Protein AF-A0AAW6VPV3-F1 (afdb_monomer)

Nearest PDB structures (foldseek):
  8ixw-assembly1_B  TM=6.471E-01  e=1.806E+00  Tilapia lake virus
  3ajz-assembly1_A  TM=5.910E-01  e=6.309E+00  unclassified
  9c0t-assembly1_F  TM=3.094E-01  e=6.696E+00  Methanosarcina thermophila

Mean predicted aligned error: 18.28 Å

Structure (mmCIF, N/CA/C/O backbone):
data_AF-A0AAW6VPV3-F1
#
_entry.id   AF-A0AAW6VPV3-F1
#
loop_
_atom_site.group_PDB
_atom_site.id
_atom_site.type_symbol
_atom_site.label_atom_id
_atom_site.label_alt_id
_atom_site.label_comp_id
_atom_site.label_asym_id
_atom_site.label_entity_id
_atom_site.label_seq_id
_atom_site.pdbx_PDB_ins_code
_atom_site.Cartn_x
_atom_site.Cartn_y
_atom_site.Cartn_z
_atom_site.occupancy
_atom_site.B_iso_or_equiv
_atom_site.auth_seq_id
_atom_site.auth_comp_id
_atom_site.auth_asym_id
_atom_site.auth_atom_id
_atom_site.pdbx_PDB_model_num
ATOM 1 N N . MET A 1 1 ? 25.640 -6.228 -35.748 1.00 67.31 1 MET A N 1
ATOM 2 C CA . MET A 1 1 ? 25.035 -5.340 -34.737 1.00 67.31 1 MET A CA 1
ATOM 3 C C . MET A 1 1 ? 26.126 -5.020 -33.740 1.00 67.31 1 MET A C 1
ATOM 5 O O . MET A 1 1 ? 26.601 -5.945 -33.093 1.00 67.31 1 MET A O 1
ATOM 9 N N . LYS A 1 2 ? 26.604 -3.774 -33.713 1.00 81.00 2 LYS A N 1
ATOM 10 C CA . LYS A 1 2 ? 27.619 -3.338 -32.751 1.00 81.00 2 LYS A CA 1
ATOM 11 C C . LYS A 1 2 ? 26.942 -2.739 -31.524 1.00 81.00 2 LYS A C 1
ATOM 13 O O . LYS A 1 2 ? 25.859 -2.162 -31.641 1.00 81.00 2 LYS A O 1
ATOM 18 N N . ILE A 1 3 ? 27.580 -2.909 -30.371 1.00 83.94 3 ILE A N 1
ATOM 19 C CA . ILE A 1 3 ? 27.098 -2.424 -29.081 1.00 83.94 3 ILE A CA 1
ATOM 20 C C . ILE A 1 3 ? 28.273 -1.772 -28.355 1.00 83.94 3 ILE A C 1
ATOM 22 O O . ILE A 1 3 ? 29.359 -2.347 -28.306 1.00 83.94 3 ILE A O 1
ATOM 26 N N . LYS A 1 4 ? 28.045 -0.593 -27.778 1.00 85.69 4 LYS A N 1
ATOM 27 C CA . LYS A 1 4 ? 28.951 0.043 -26.813 1.00 85.69 4 LYS A CA 1
ATOM 28 C C . LYS A 1 4 ? 28.185 0.329 -25.529 1.00 85.69 4 LYS A C 1
ATOM 30 O O . LYS A 1 4 ? 26.976 0.549 -25.561 1.00 85.69 4 LYS A O 1
ATOM 35 N N . SER A 1 5 ? 28.880 0.323 -24.404 1.00 86.81 5 SER A N 1
ATOM 36 C CA . SER A 1 5 ? 28.304 0.624 -23.097 1.00 86.81 5 SER A CA 1
ATOM 37 C C . SER A 1 5 ? 29.276 1.442 -22.271 1.00 86.81 5 SER A C 1
ATOM 39 O O . SER A 1 5 ? 30.463 1.488 -22.585 1.00 86.81 5 SER A O 1
ATOM 41 N N . GLY A 1 6 ? 28.767 2.041 -21.206 1.00 88.25 6 GLY A N 1
ATOM 42 C CA . GLY A 1 6 ? 29.582 2.744 -20.234 1.00 88.25 6 GLY A CA 1
ATOM 43 C C . GLY A 1 6 ? 28.739 3.289 -19.098 1.00 88.25 6 GLY A C 1
ATOM 44 O O . GLY A 1 6 ? 27.536 3.018 -19.003 1.00 88.25 6 GLY A O 1
ATOM 45 N N . ASN A 1 7 ? 29.373 4.101 -18.262 1.00 89.06 7 ASN A N 1
ATOM 46 C CA . ASN A 1 7 ? 28.693 4.854 -17.221 1.00 89.06 7 ASN A CA 1
ATOM 47 C C . ASN A 1 7 ? 28.787 6.357 -17.502 1.00 89.06 7 ASN A C 1
ATOM 49 O O . ASN A 1 7 ? 29.638 6.814 -18.262 1.00 89.06 7 ASN A O 1
ATOM 53 N N . ILE A 1 8 ? 27.870 7.132 -16.932 1.00 90.06 8 ILE A N 1
ATOM 54 C CA . ILE A 1 8 ? 27.847 8.590 -17.056 1.00 90.06 8 ILE A CA 1
ATOM 55 C C . ILE A 1 8 ? 27.125 9.203 -15.857 1.00 90.06 8 ILE A C 1
ATOM 57 O O . ILE A 1 8 ? 26.182 8.614 -15.318 1.00 90.06 8 ILE A O 1
ATOM 61 N N . SER A 1 9 ? 27.527 10.412 -15.457 1.00 90.50 9 SER A N 1
ATOM 62 C CA . SER A 1 9 ? 26.761 11.171 -14.470 1.00 90.50 9 SER A CA 1
ATOM 63 C C . SER A 1 9 ? 25.372 11.506 -15.012 1.00 90.50 9 SER A C 1
ATOM 65 O O . SER A 1 9 ? 25.191 11.849 -16.184 1.00 90.50 9 SER A O 1
ATOM 67 N N . LEU A 1 10 ? 24.364 11.408 -14.149 1.00 89.06 10 LEU A N 1
ATOM 68 C CA . LEU A 1 10 ? 22.977 11.596 -14.546 1.00 89.06 10 LEU A CA 1
ATOM 69 C C . LEU A 1 10 ? 22.736 13.000 -15.112 1.00 89.06 10 LEU A C 1
ATOM 71 O O . LEU A 1 10 ? 22.061 13.142 -16.129 1.00 89.06 10 LEU A O 1
ATOM 75 N N . ASP A 1 11 ? 23.322 14.025 -14.493 1.00 88.44 11 ASP A N 1
ATOM 76 C CA . ASP A 1 11 ? 23.232 15.402 -14.985 1.00 88.44 11 ASP A CA 1
ATOM 77 C C . ASP A 1 11 ? 23.788 15.553 -16.401 1.00 88.44 11 ASP A C 1
ATOM 79 O O . ASP A 1 11 ? 23.144 16.160 -17.262 1.00 88.44 11 ASP A O 1
ATOM 83 N N . GLN A 1 12 ? 24.956 14.963 -16.671 1.00 89.12 12 GLN A N 1
ATOM 84 C CA . GLN A 1 12 ? 25.561 15.041 -17.994 1.00 89.12 12 GLN A CA 1
ATOM 85 C C . GLN A 1 12 ? 24.715 14.286 -19.021 1.00 89.12 12 GLN A C 1
ATOM 87 O O . GLN A 1 12 ? 24.454 14.820 -20.097 1.00 89.12 12 GLN A O 1
ATOM 92 N N . LEU A 1 13 ? 24.209 13.096 -18.685 1.00 91.12 13 LEU A N 1
ATOM 93 C CA . LEU A 1 13 ? 23.333 12.344 -19.584 1.00 91.12 13 LEU A CA 1
ATOM 94 C C . LEU A 1 13 ? 22.066 13.124 -19.942 1.00 91.12 13 LEU A C 1
ATOM 96 O O . LEU A 1 13 ? 21.697 13.205 -21.113 1.00 91.12 13 LEU A O 1
ATOM 100 N N . LEU A 1 14 ? 21.390 13.695 -18.943 1.00 88.88 14 LEU A N 1
ATOM 101 C CA . LEU A 1 14 ? 20.149 14.442 -19.147 1.00 88.88 14 LEU A CA 1
ATOM 102 C C . LEU A 1 14 ? 20.371 15.695 -19.996 1.00 88.88 14 LEU A C 1
ATOM 104 O O . LEU A 1 14 ? 19.499 16.051 -20.790 1.00 88.88 14 LEU A O 1
ATOM 108 N N . LYS A 1 15 ? 21.536 16.337 -19.856 1.00 89.25 15 LYS A N 1
ATOM 109 C CA . LYS A 1 15 ? 21.950 17.468 -20.690 1.00 89.25 15 LYS A CA 1
ATOM 110 C C . LYS A 1 15 ? 22.185 17.040 -22.139 1.00 89.25 15 LYS A C 1
ATOM 112 O O . LYS A 1 15 ? 21.658 17.672 -23.048 1.00 89.25 15 LYS A O 1
ATOM 117 N N . GLU A 1 16 ? 22.918 15.950 -22.347 1.00 88.62 16 GLU A N 1
ATOM 118 C CA . GLU A 1 16 ? 23.200 15.381 -23.674 1.00 88.62 16 GLU A CA 1
ATOM 119 C C . GLU A 1 16 ? 21.923 14.872 -24.372 1.00 88.62 16 GLU A C 1
ATOM 121 O O . GLU A 1 16 ? 21.803 14.953 -25.592 1.00 88.62 16 GLU A O 1
ATOM 126 N N . CYS A 1 17 ? 20.932 14.403 -23.607 1.00 87.00 17 CYS A N 1
ATOM 127 C CA . CYS A 1 17 ? 19.653 13.906 -24.124 1.00 87.00 17 CYS A CA 1
ATOM 128 C C . CYS A 1 17 ? 18.549 14.978 -24.218 1.00 87.00 17 CYS A C 1
ATOM 130 O O . CYS A 1 17 ? 17.421 14.655 -24.597 1.00 87.00 17 CYS A O 1
ATOM 132 N N . ASP A 1 18 ? 18.810 16.240 -23.863 1.00 83.56 18 ASP A N 1
ATOM 133 C CA . ASP A 1 18 ? 17.755 17.253 -23.717 1.00 83.56 18 ASP A CA 1
ATOM 134 C C . ASP A 1 18 ? 16.975 17.494 -25.020 1.00 83.56 18 ASP A C 1
ATOM 136 O O . ASP A 1 18 ? 15.743 17.585 -25.004 1.00 83.56 18 ASP A O 1
ATOM 140 N N . GLU A 1 19 ? 17.668 17.529 -26.161 1.00 80.12 19 GLU A N 1
ATOM 141 C CA . GLU A 1 19 ? 17.026 17.664 -27.472 1.00 80.12 19 GLU A CA 1
ATOM 142 C C . GLU A 1 19 ? 16.168 16.452 -27.834 1.00 80.12 19 GLU A C 1
ATOM 144 O O . GLU A 1 19 ? 15.040 16.621 -28.299 1.00 80.12 19 GLU A O 1
ATOM 149 N N . LEU A 1 20 ? 16.668 15.238 -27.586 1.00 78.19 20 LEU A N 1
ATOM 150 C CA . LEU A 1 20 ? 15.927 13.996 -27.813 1.00 78.19 20 LEU A CA 1
ATOM 151 C C . LEU A 1 20 ? 14.623 13.998 -27.002 1.00 78.19 20 LEU A C 1
ATOM 153 O O . LEU A 1 20 ? 13.544 13.730 -27.534 1.00 78.19 20 LEU A O 1
ATOM 157 N N . ILE A 1 21 ? 14.702 14.398 -25.731 1.00 74.12 21 ILE A N 1
ATOM 158 C CA . ILE A 1 21 ? 13.551 14.521 -24.832 1.00 74.12 21 ILE A CA 1
ATOM 159 C C . ILE A 1 21 ? 12.541 15.551 -25.356 1.00 74.12 21 ILE A C 1
ATOM 161 O O . ILE A 1 21 ? 11.345 15.263 -25.432 1.00 74.12 21 ILE A O 1
ATOM 165 N N . LYS A 1 22 ? 13.013 16.742 -25.744 1.00 74.00 22 LYS A N 1
ATOM 166 C CA . LYS A 1 22 ? 12.169 17.830 -26.268 1.00 74.00 22 LYS A CA 1
ATOM 167 C C . LYS A 1 22 ? 11.459 17.455 -27.569 1.00 74.00 22 LYS A C 1
ATOM 169 O O . LYS A 1 22 ? 10.300 17.820 -27.742 1.00 74.00 22 LYS A O 1
ATOM 174 N N . ARG A 1 23 ? 12.132 16.732 -28.470 1.00 70.00 23 ARG A N 1
ATOM 175 C CA . ARG A 1 23 ? 11.554 16.274 -29.746 1.00 70.00 23 ARG A CA 1
ATOM 176 C C . ARG A 1 23 ? 10.480 15.209 -29.542 1.00 70.00 23 ARG A C 1
ATOM 178 O O . ARG A 1 23 ? 9.529 15.151 -30.314 1.00 70.00 23 ARG A O 1
ATOM 185 N N . THR A 1 24 ? 10.617 14.396 -28.498 1.00 64.69 24 THR A N 1
ATOM 186 C CA . THR A 1 24 ? 9.717 13.263 -28.261 1.00 64.69 24 THR A CA 1
ATOM 187 C C . THR A 1 24 ? 8.476 13.658 -27.446 1.00 64.69 24 THR A C 1
ATOM 189 O O . THR A 1 24 ? 7.428 13.035 -27.603 1.00 64.69 24 THR A O 1
ATOM 192 N N . VAL A 1 25 ? 8.543 14.688 -26.580 1.00 61.59 25 VAL A N 1
ATOM 193 C CA . VAL A 1 25 ? 7.474 14.995 -25.598 1.00 61.59 25 VAL A CA 1
ATOM 194 C C . VAL A 1 25 ? 7.172 16.496 -25.468 1.00 61.59 25 VAL A C 1
ATOM 196 O O . VAL A 1 25 ? 8.071 17.322 -25.318 1.00 61.59 25 VAL A O 1
ATOM 199 N N . GLN A 1 26 ? 5.885 16.863 -25.370 1.00 59.22 26 GLN A N 1
ATOM 200 C CA . GLN A 1 26 ? 5.466 18.210 -24.946 1.00 59.22 26 GLN A CA 1
ATOM 201 C C . GLN A 1 26 ? 5.657 18.410 -23.427 1.00 59.22 26 GLN A C 1
ATOM 203 O O . GLN A 1 26 ? 4.749 18.183 -22.626 1.00 59.22 26 GLN A O 1
ATOM 208 N N . ILE A 1 27 ? 6.838 18.894 -23.032 1.00 55.69 27 ILE A N 1
ATOM 209 C CA . ILE A 1 27 ? 7.299 19.039 -21.633 1.00 55.69 27 ILE A CA 1
ATOM 210 C C . ILE A 1 27 ? 6.305 19.772 -20.706 1.00 55.69 27 ILE A C 1
ATOM 212 O O . ILE A 1 27 ? 6.212 19.447 -19.521 1.00 55.69 27 ILE A O 1
ATOM 216 N N . LYS A 1 28 ? 5.526 20.738 -21.216 1.00 52.81 28 LYS A N 1
ATOM 217 C CA . LYS A 1 28 ? 4.570 21.529 -20.412 1.00 52.81 28 LYS A CA 1
ATOM 218 C C . LYS A 1 28 ? 3.494 20.684 -19.715 1.00 52.81 28 LYS A C 1
ATOM 220 O O . LYS A 1 28 ? 3.057 21.043 -18.626 1.00 52.81 28 LYS A O 1
ATOM 225 N N . ASN A 1 29 ? 3.096 19.563 -20.318 1.00 51.75 29 ASN A N 1
ATOM 226 C CA . ASN A 1 29 ? 2.083 18.669 -19.751 1.00 51.75 29 ASN A CA 1
ATOM 227 C C . ASN A 1 29 ? 2.681 17.774 -18.651 1.00 51.75 29 ASN A C 1
ATOM 229 O O . ASN A 1 29 ? 1.980 17.361 -17.736 1.00 51.75 29 ASN A O 1
ATOM 233 N N . TYR A 1 30 ? 3.991 17.532 -18.713 1.00 54.41 30 TYR A N 1
ATOM 234 C CA . TYR A 1 30 ? 4.710 16.596 -17.854 1.00 54.41 30 TYR A CA 1
ATOM 235 C C . TYR A 1 30 ? 5.090 17.184 -16.490 1.00 54.41 30 TYR A C 1
ATOM 237 O O . TYR A 1 30 ? 4.997 16.503 -15.474 1.00 54.41 30 TYR A O 1
ATOM 245 N N . LYS A 1 31 ? 5.444 18.477 -16.437 1.00 53.38 31 LYS A N 1
ATOM 246 C CA . LYS A 1 31 ? 5.748 19.180 -15.174 1.00 53.38 31 LYS A CA 1
ATOM 247 C C . LYS A 1 31 ? 4.575 19.223 -14.181 1.00 53.38 31 LYS A C 1
ATOM 249 O O . LYS A 1 31 ? 4.790 19.536 -13.021 1.00 53.38 31 LYS A O 1
ATOM 254 N N . LYS A 1 32 ? 3.348 18.945 -14.633 1.00 52.47 32 LYS A N 1
ATOM 255 C CA . LYS A 1 32 ? 2.118 18.951 -13.821 1.00 52.47 32 LYS A CA 1
ATOM 256 C C . LYS A 1 32 ? 1.604 17.543 -13.487 1.00 52.47 32 LYS A C 1
ATOM 258 O O . LYS A 1 32 ? 0.432 17.406 -13.142 1.00 52.47 32 LYS A O 1
ATOM 263 N N . SER A 1 33 ? 2.390 16.493 -13.718 1.00 55.16 33 SER A N 1
ATOM 264 C CA . SER A 1 33 ? 1.917 15.109 -13.591 1.00 55.16 33 SER A CA 1
ATOM 265 C C . SER A 1 33 ? 2.032 14.593 -12.153 1.00 55.16 33 SER A C 1
ATOM 267 O O . SER A 1 33 ? 3.116 14.603 -11.568 1.00 55.16 33 SER A O 1
ATOM 269 N N . ILE A 1 34 ? 0.919 14.081 -11.614 1.00 55.09 34 ILE A N 1
ATOM 270 C CA . ILE A 1 34 ? 0.794 13.563 -10.236 1.00 55.09 34 ILE A CA 1
ATOM 271 C C . ILE A 1 34 ? 1.686 12.331 -10.035 1.00 55.09 34 ILE A C 1
ATOM 273 O O . ILE A 1 34 ? 2.150 12.050 -8.928 1.00 55.09 34 ILE A O 1
ATOM 277 N N . ILE A 1 35 ? 1.960 11.602 -11.121 1.00 56.09 35 ILE A N 1
ATOM 278 C CA . ILE A 1 35 ? 2.830 10.423 -11.123 1.00 56.09 35 ILE A CA 1
ATOM 279 C C . ILE A 1 35 ? 4.214 10.762 -10.539 1.00 56.09 35 ILE A C 1
ATOM 281 O O . ILE A 1 35 ? 4.762 9.961 -9.788 1.00 56.09 35 ILE A O 1
ATOM 285 N N . PHE A 1 36 ? 4.759 11.956 -10.802 1.00 55.88 36 PHE A N 1
ATOM 286 C CA . PHE A 1 36 ? 6.103 12.332 -10.334 1.00 55.88 36 PHE A CA 1
ATOM 287 C C . PHE A 1 36 ? 6.147 12.690 -8.857 1.00 55.88 36 PHE A C 1
ATOM 289 O O . PHE A 1 36 ? 7.097 12.324 -8.176 1.00 55.88 36 PHE A O 1
ATOM 296 N N . GLU A 1 37 ? 5.105 13.341 -8.348 1.00 56.59 37 GLU A N 1
ATOM 297 C CA . GLU A 1 37 ? 5.020 13.727 -6.937 1.00 56.59 37 GLU A CA 1
ATOM 298 C C . GLU A 1 37 ? 4.838 12.512 -6.016 1.00 56.59 37 GLU A C 1
ATOM 300 O O . GLU A 1 37 ? 5.306 12.507 -4.878 1.00 56.59 37 GLU A O 1
ATOM 305 N N . LYS A 1 38 ? 4.168 11.455 -6.500 1.00 52.12 38 LYS A N 1
ATOM 306 C CA . LYS A 1 38 ? 3.827 10.270 -5.693 1.00 52.12 38 LYS A CA 1
ATOM 307 C C . LYS A 1 38 ? 4.874 9.153 -5.723 1.00 52.12 38 LYS A C 1
ATOM 309 O O . LYS A 1 38 ? 4.786 8.216 -4.921 1.00 52.12 38 LYS A O 1
ATOM 314 N N . ILE A 1 39 ? 5.849 9.204 -6.629 1.00 52.88 39 ILE A N 1
ATOM 315 C CA . ILE A 1 39 ? 6.850 8.143 -6.763 1.00 52.88 39 ILE A CA 1
ATO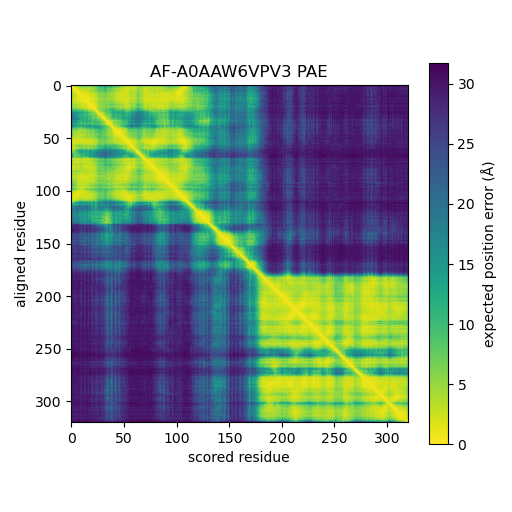M 316 C C . ILE A 1 39 ? 7.941 8.281 -5.687 1.00 52.88 39 ILE A C 1
ATOM 318 O O . ILE A 1 39 ? 8.574 9.316 -5.519 1.00 52.88 39 ILE A O 1
ATOM 322 N N . LYS A 1 40 ? 8.145 7.202 -4.918 1.00 50.91 40 LYS A N 1
ATOM 323 C CA . LYS A 1 40 ? 9.003 7.181 -3.720 1.00 50.91 40 LYS A CA 1
ATOM 324 C C . LYS A 1 40 ? 10.505 7.084 -4.067 1.00 50.91 40 LYS A C 1
ATOM 326 O O . LYS A 1 40 ? 10.848 6.417 -5.041 1.00 50.91 40 LYS A O 1
ATOM 331 N N . PRO A 1 41 ? 11.416 7.573 -3.199 1.00 50.31 41 PRO A N 1
ATOM 332 C CA . PRO A 1 41 ? 12.877 7.501 -3.384 1.00 50.31 41 PRO A CA 1
ATOM 333 C C . PRO A 1 41 ? 13.449 6.117 -3.740 1.00 50.31 41 PRO A C 1
ATOM 335 O O . PRO A 1 41 ? 14.346 6.008 -4.569 1.00 50.31 41 PRO A O 1
ATOM 338 N N . ALA A 1 42 ? 12.887 5.037 -3.187 1.00 47.94 42 ALA A N 1
ATOM 339 C CA . ALA A 1 42 ? 13.329 3.668 -3.477 1.00 47.94 42 ALA A CA 1
ATOM 340 C C . ALA A 1 42 ? 13.149 3.264 -4.955 1.00 47.94 42 ALA A C 1
ATOM 342 O O . ALA A 1 42 ? 13.888 2.433 -5.468 1.00 47.94 42 ALA A O 1
ATOM 343 N N . PHE A 1 43 ? 12.171 3.851 -5.647 1.00 55.12 43 PHE A N 1
ATOM 344 C CA . PHE A 1 43 ? 11.944 3.613 -7.071 1.00 55.12 43 PHE A CA 1
ATOM 345 C C . PHE A 1 43 ? 13.004 4.315 -7.930 1.00 55.12 43 PHE A C 1
ATOM 347 O O . PHE A 1 43 ? 13.482 3.749 -8.910 1.00 55.12 43 PHE A O 1
ATOM 354 N N . ILE A 1 44 ? 13.436 5.510 -7.512 1.00 61.72 44 ILE A N 1
ATOM 355 C CA . ILE A 1 44 ? 14.525 6.258 -8.151 1.00 61.72 44 ILE A CA 1
ATOM 356 C C . ILE A 1 44 ? 15.815 5.440 -8.122 1.00 61.72 44 ILE A C 1
ATOM 358 O O . ILE A 1 44 ? 16.450 5.277 -9.157 1.00 61.72 44 ILE A O 1
ATOM 362 N N . GLU A 1 45 ? 16.161 4.842 -6.982 1.00 59.53 45 GLU A N 1
ATOM 363 C CA . GLU A 1 45 ? 17.354 3.993 -6.874 1.00 59.53 45 GLU A CA 1
ATOM 364 C C . GLU A 1 45 ? 17.329 2.760 -7.783 1.00 59.53 45 GLU A C 1
ATOM 366 O O . GLU A 1 45 ? 18.379 2.326 -8.253 1.00 59.53 45 GLU A O 1
ATOM 371 N N . VAL A 1 46 ? 16.154 2.181 -8.046 1.00 58.25 46 VAL A N 1
ATOM 372 C CA . VAL A 1 46 ? 16.037 1.046 -8.974 1.00 58.25 46 VAL A CA 1
ATOM 373 C C . VAL A 1 46 ? 16.200 1.507 -10.420 1.00 58.25 46 VAL A C 1
ATOM 375 O O . VAL A 1 46 ? 16.915 0.854 -11.176 1.00 58.25 46 VAL A O 1
ATOM 378 N N . MET A 1 47 ? 15.618 2.650 -10.797 1.00 64.75 47 MET A N 1
ATOM 379 C CA . MET A 1 47 ? 15.790 3.205 -12.146 1.00 64.75 47 MET A CA 1
ATOM 380 C C . MET A 1 47 ? 17.250 3.513 -12.470 1.00 64.75 47 MET A C 1
ATOM 382 O O . MET A 1 47 ? 17.699 3.223 -13.572 1.00 64.75 47 MET A O 1
ATOM 386 N N . LEU A 1 48 ? 18.008 4.036 -11.505 1.00 70.62 48 LEU A N 1
ATOM 387 C CA . LEU A 1 48 ? 19.430 4.342 -11.698 1.00 70.62 48 LEU A CA 1
ATOM 388 C C . LEU A 1 48 ? 20.292 3.093 -11.929 1.00 70.62 48 LEU A C 1
ATOM 390 O O . LEU A 1 48 ? 21.377 3.192 -12.491 1.00 70.62 48 LEU A O 1
ATOM 394 N N . LYS A 1 49 ? 19.820 1.911 -11.507 1.00 70.00 49 LYS A N 1
ATOM 395 C CA . LYS A 1 49 ? 20.517 0.630 -11.714 1.00 70.00 49 LYS A CA 1
ATOM 396 C C . LYS A 1 49 ? 20.255 0.020 -13.092 1.00 70.00 49 LYS A C 1
ATOM 398 O O . LYS A 1 49 ? 20.920 -0.953 -13.447 1.00 70.00 49 LYS A O 1
ATOM 403 N N . LYS A 1 50 ? 19.290 0.548 -13.851 1.00 75.44 50 LYS A N 1
ATOM 404 C CA . LYS A 1 50 ? 18.965 0.079 -15.200 1.00 75.44 50 LYS A CA 1
ATOM 405 C C . LYS A 1 50 ? 19.990 0.601 -16.214 1.00 75.44 50 LYS A C 1
ATOM 407 O O . LYS A 1 50 ? 20.472 1.723 -16.095 1.00 75.44 50 LYS A O 1
ATOM 412 N N . HIS A 1 51 ? 20.279 -0.206 -17.235 1.00 79.62 51 HIS A N 1
ATOM 413 C CA . HIS A 1 51 ? 20.976 0.252 -18.435 1.00 79.62 51 HIS A CA 1
ATOM 414 C C . HIS A 1 51 ? 20.014 1.036 -19.336 1.00 79.62 51 HIS A C 1
ATOM 416 O O . HIS A 1 51 ? 19.004 0.486 -19.775 1.00 79.62 51 HIS A O 1
ATOM 422 N N . LEU A 1 52 ? 20.329 2.299 -19.615 1.00 83.69 52 LEU A N 1
ATOM 423 C CA . LEU A 1 52 ? 19.578 3.132 -20.553 1.00 83.69 52 LEU A CA 1
ATOM 424 C C . LEU A 1 52 ? 20.041 2.848 -21.984 1.00 83.69 52 LEU A C 1
ATOM 426 O O . LEU A 1 52 ? 21.223 2.982 -22.292 1.00 83.69 52 LEU A O 1
ATOM 430 N N . THR A 1 53 ? 19.115 2.447 -22.845 1.00 85.56 53 THR A N 1
ATOM 431 C CA . THR A 1 53 ? 19.378 1.930 -24.188 1.00 85.56 53 THR A CA 1
ATOM 432 C C . THR A 1 53 ? 19.051 2.973 -25.245 1.00 85.56 53 THR A C 1
ATOM 434 O O . THR A 1 53 ? 17.947 3.523 -25.300 1.00 85.56 53 THR A O 1
ATOM 437 N N . PHE A 1 54 ? 20.010 3.225 -26.127 1.00 86.00 54 PHE A N 1
ATOM 438 C CA . PHE A 1 54 ? 19.915 4.219 -27.186 1.00 86.00 54 PHE A CA 1
ATOM 439 C C . PHE A 1 54 ? 20.296 3.614 -28.533 1.00 86.00 54 PHE A C 1
ATOM 441 O O . PHE A 1 54 ? 21.143 2.726 -28.619 1.00 86.00 54 PHE A O 1
ATOM 448 N N . TYR A 1 55 ? 19.689 4.133 -29.593 1.00 85.56 55 TYR A N 1
ATOM 449 C CA . TYR A 1 55 ? 19.864 3.634 -30.948 1.00 85.56 55 TYR A CA 1
ATOM 450 C C . TYR A 1 55 ? 20.504 4.695 -31.839 1.00 85.56 55 TYR A C 1
ATOM 452 O O . TYR A 1 55 ? 20.041 5.838 -31.902 1.00 85.56 55 TYR A O 1
ATOM 460 N N . VAL A 1 56 ? 21.563 4.292 -32.541 1.00 86.81 56 VAL A N 1
ATOM 461 C CA . VAL A 1 56 ? 22.299 5.106 -33.520 1.00 86.81 56 VAL A CA 1
ATOM 462 C C . VAL A 1 56 ? 22.296 4.418 -34.880 1.00 86.81 56 VAL A C 1
ATOM 464 O O . VAL A 1 56 ? 22.126 3.201 -34.976 1.00 86.81 56 VAL A O 1
ATOM 467 N N . SER A 1 57 ? 22.439 5.195 -35.955 1.00 83.81 57 SER A N 1
ATOM 468 C CA . SER A 1 57 ? 22.489 4.629 -37.312 1.00 83.81 57 SER A CA 1
ATOM 469 C C . SER A 1 57 ? 23.719 3.727 -37.490 1.00 83.81 57 SER A C 1
ATOM 471 O O . SER A 1 57 ? 24.738 3.929 -36.832 1.00 83.81 57 SER A O 1
ATOM 473 N N . LYS A 1 58 ? 23.642 2.747 -38.398 1.00 83.00 58 LYS A N 1
ATOM 474 C CA . LYS A 1 58 ? 24.793 1.899 -38.762 1.00 83.00 58 LYS A CA 1
ATOM 475 C C . LYS A 1 58 ? 26.010 2.732 -39.189 1.00 83.00 58 LYS A C 1
ATOM 477 O O . LYS A 1 58 ? 25.862 3.702 -39.929 1.00 83.00 58 LYS A O 1
ATOM 482 N N . GLY A 1 59 ? 27.202 2.302 -38.777 1.00 78.94 59 GLY A N 1
ATOM 483 C CA . GLY A 1 59 ? 28.481 2.940 -39.102 1.00 78.94 59 GLY A CA 1
ATOM 484 C C . GLY A 1 59 ? 28.913 4.033 -38.120 1.00 78.94 59 GLY A C 1
ATOM 485 O O . GLY A 1 59 ? 29.930 4.678 -38.35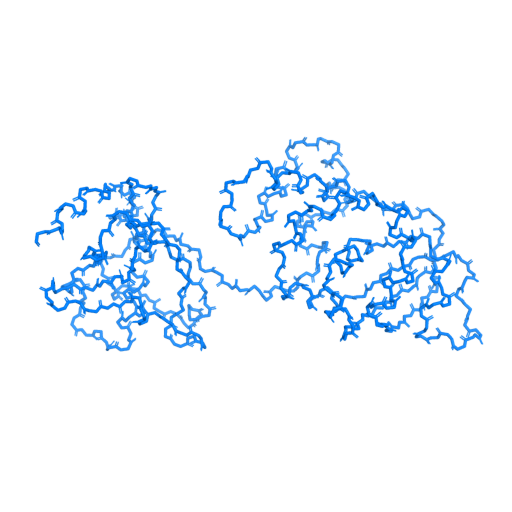4 1.00 78.94 59 GLY A O 1
ATOM 486 N N . ILE A 1 60 ? 28.157 4.252 -37.039 1.00 83.38 60 ILE A N 1
ATOM 487 C CA . ILE A 1 60 ? 28.469 5.237 -35.993 1.00 83.38 60 ILE A CA 1
ATOM 488 C C . ILE A 1 60 ? 29.383 4.640 -34.914 1.00 83.38 60 ILE A C 1
ATOM 490 O O . ILE A 1 60 ? 30.182 5.368 -34.325 1.00 83.38 60 ILE A O 1
ATOM 494 N N . LEU A 1 61 ? 29.294 3.331 -34.650 1.00 81.00 61 LEU A N 1
ATOM 495 C CA . LEU A 1 61 ? 30.153 2.657 -33.677 1.00 81.00 61 LEU A CA 1
ATOM 496 C C . LEU A 1 61 ? 31.473 2.229 -34.344 1.00 81.00 61 LEU A C 1
ATOM 498 O O . LEU A 1 61 ? 31.581 1.179 -34.990 1.00 81.00 61 LEU A O 1
ATOM 502 N N . ASP A 1 62 ? 32.482 3.084 -34.191 1.00 70.75 62 ASP A N 1
ATOM 503 C CA . ASP A 1 62 ? 33.845 2.890 -34.689 1.00 70.75 62 ASP A CA 1
ATOM 504 C C . ASP A 1 62 ? 34.740 2.269 -33.603 1.00 70.75 62 ASP A C 1
ATOM 506 O O . ASP A 1 62 ? 35.051 2.910 -32.602 1.00 70.75 62 ASP A O 1
ATOM 510 N N . ASP A 1 63 ? 35.165 1.017 -33.802 1.00 67.38 63 ASP A N 1
ATOM 511 C CA . ASP A 1 63 ? 36.007 0.282 -32.845 1.00 67.38 63 ASP A CA 1
ATOM 512 C C . ASP A 1 63 ? 37.478 0.729 -32.874 1.00 67.38 63 ASP A C 1
ATOM 514 O O . ASP A 1 63 ? 38.254 0.343 -32.004 1.00 67.38 63 ASP A O 1
ATOM 518 N N . SER A 1 64 ? 37.876 1.542 -33.861 1.00 63.50 64 SER A N 1
ATOM 519 C CA . SER A 1 64 ? 39.248 2.056 -33.967 1.00 63.50 64 SER A CA 1
ATOM 520 C C . SER A 1 64 ? 39.539 3.213 -33.006 1.00 63.50 64 SER A C 1
ATOM 522 O O . SER A 1 64 ? 40.700 3.547 -32.767 1.00 63.50 64 SER A O 1
ATOM 524 N N . LYS A 1 65 ? 38.495 3.818 -32.428 1.00 62.06 65 LYS A N 1
ATOM 525 C CA . LYS A 1 65 ? 38.609 4.882 -31.432 1.00 62.06 65 LYS A CA 1
ATOM 526 C C . LYS A 1 65 ? 38.342 4.296 -30.054 1.00 62.06 65 LYS A C 1
ATOM 528 O O . LYS A 1 65 ? 37.337 3.622 -29.843 1.00 62.06 65 LYS A O 1
ATOM 533 N N . ASN A 1 66 ? 39.220 4.586 -29.096 1.00 59.31 66 ASN A N 1
ATOM 534 C CA . ASN A 1 66 ? 39.019 4.199 -27.701 1.00 59.31 66 ASN A CA 1
ATOM 535 C C . ASN A 1 66 ? 37.978 5.129 -27.045 1.00 59.31 66 ASN A C 1
ATOM 537 O O . ASN A 1 66 ? 38.304 5.988 -26.231 1.00 59.31 66 ASN A O 1
ATOM 541 N N . THR A 1 67 ? 36.733 5.032 -27.512 1.00 62.78 67 THR A N 1
ATOM 542 C CA . THR A 1 67 ? 35.560 5.805 -27.066 1.00 62.78 67 THR A CA 1
ATOM 543 C C . THR A 1 67 ? 34.629 4.962 -26.202 1.00 62.78 67 THR A C 1
ATOM 545 O O . THR A 1 67 ? 33.454 5.305 -26.024 1.00 62.78 67 THR A O 1
ATOM 548 N N . GLU A 1 68 ? 35.133 3.836 -25.696 1.00 59.75 68 GLU A N 1
ATOM 549 C CA . GLU A 1 68 ? 34.485 3.117 -24.608 1.00 59.75 68 GLU A CA 1
ATOM 550 C C . GLU A 1 68 ? 34.317 4.093 -23.438 1.00 59.75 68 GLU A C 1
ATOM 552 O O . GLU A 1 68 ? 35.168 4.943 -23.184 1.00 59.75 68 GLU A O 1
ATOM 557 N N . ASP A 1 69 ? 33.136 4.064 -22.827 1.00 62.72 69 ASP A N 1
ATOM 558 C CA . ASP A 1 69 ? 32.748 4.898 -21.687 1.00 62.72 69 ASP A CA 1
ATOM 559 C C . ASP A 1 69 ? 32.414 6.385 -21.918 1.00 62.72 69 ASP A C 1
ATOM 561 O O . ASP A 1 69 ? 31.884 7.011 -21.002 1.00 62.72 69 ASP A O 1
ATOM 565 N N . ASN A 1 70 ? 32.566 6.965 -23.119 1.00 82.50 70 ASN A N 1
ATOM 566 C CA . ASN A 1 70 ? 32.177 8.371 -23.347 1.00 82.50 70 ASN A CA 1
ATOM 567 C C . ASN A 1 70 ? 30.916 8.539 -24.220 1.00 82.50 70 ASN A C 1
ATOM 569 O O . ASN A 1 70 ? 30.973 8.552 -25.450 1.00 82.50 70 ASN A O 1
ATOM 573 N N . PHE A 1 71 ? 29.772 8.747 -23.559 1.00 85.56 71 PHE A N 1
ATOM 574 C CA . PHE A 1 71 ? 28.457 8.926 -24.190 1.00 85.56 71 PHE A CA 1
ATOM 575 C C . PHE A 1 71 ? 28.371 10.131 -25.147 1.00 85.56 71 PHE A C 1
ATOM 577 O O . PHE A 1 71 ? 27.660 10.071 -26.153 1.00 85.56 71 PHE A O 1
ATOM 584 N N . SER A 1 72 ? 29.090 11.226 -24.868 1.00 84.88 72 SER A N 1
ATOM 585 C CA . SER A 1 72 ? 28.985 12.488 -25.622 1.00 84.88 72 SER A CA 1
ATOM 586 C C . SER A 1 72 ? 29.402 12.356 -27.090 1.00 84.88 72 SER A C 1
ATOM 588 O O . SER A 1 72 ? 28.951 13.136 -27.928 1.00 84.88 72 SER A O 1
ATOM 590 N N . PHE A 1 73 ? 30.216 11.354 -27.441 1.00 83.56 73 PHE A N 1
ATOM 591 C CA . PHE A 1 73 ? 30.561 11.074 -28.841 1.00 83.56 73 PHE A CA 1
ATOM 592 C C . PHE A 1 73 ? 29.359 10.650 -29.682 1.00 83.56 73 PHE A C 1
ATOM 594 O O . PHE A 1 73 ? 29.354 10.835 -30.899 1.00 83.56 73 PHE A O 1
ATOM 601 N N . TYR A 1 74 ? 28.344 10.084 -29.037 1.00 84.12 74 TYR A N 1
ATOM 602 C CA . TYR A 1 74 ? 27.229 9.448 -29.715 1.00 84.12 74 TYR A CA 1
ATOM 603 C C . TYR A 1 74 ? 25.927 10.237 -29.582 1.00 84.12 74 TYR A C 1
ATOM 605 O O . TYR A 1 74 ? 25.046 10.056 -30.418 1.00 84.12 74 TYR A O 1
ATOM 613 N N . SER A 1 75 ? 25.802 11.119 -28.581 1.00 83.62 75 SER A N 1
ATOM 614 C CA . SER A 1 75 ? 24.547 11.793 -28.204 1.00 83.62 75 SER A CA 1
ATOM 615 C C . SER A 1 75 ? 23.817 12.451 -29.380 1.00 83.62 75 SER A C 1
ATOM 617 O O . SER A 1 75 ? 22.607 12.294 -29.537 1.00 83.62 75 SER A O 1
ATOM 619 N N . ARG A 1 76 ? 24.563 13.111 -30.273 1.00 82.38 76 ARG A N 1
ATOM 620 C CA . ARG A 1 76 ? 24.029 13.786 -31.473 1.00 82.38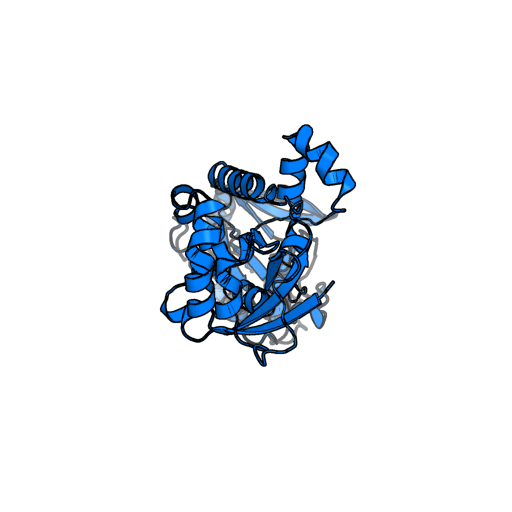 76 ARG A CA 1
ATOM 621 C C . ARG A 1 76 ? 23.539 12.840 -32.571 1.00 82.38 76 ARG A C 1
ATOM 623 O O . ARG A 1 76 ? 22.766 13.257 -33.428 1.00 82.38 76 ARG A O 1
ATOM 630 N N . SER A 1 77 ? 24.000 11.594 -32.559 1.00 84.81 77 SER A N 1
ATOM 631 C CA . SER A 1 77 ? 23.683 10.564 -33.555 1.00 84.81 77 SER A CA 1
ATOM 632 C C . SER A 1 77 ? 22.552 9.636 -33.106 1.00 84.81 77 SER A C 1
ATOM 634 O O . SER A 1 77 ? 22.146 8.750 -33.864 1.00 84.81 77 SER A O 1
ATOM 636 N N . ILE A 1 78 ? 22.049 9.818 -31.880 1.00 85.75 78 ILE A N 1
ATOM 637 C CA . ILE A 1 78 ? 20.936 9.043 -31.336 1.00 85.75 78 ILE A CA 1
ATOM 638 C C . ILE A 1 78 ? 19.651 9.462 -32.042 1.00 85.75 78 ILE A C 1
ATOM 640 O O . ILE A 1 78 ? 19.257 10.628 -32.008 1.00 85.75 78 ILE A O 1
ATOM 644 N N . PHE A 1 79 ? 18.976 8.493 -32.656 1.00 79.25 79 PHE A N 1
ATOM 645 C CA . PHE A 1 79 ? 17.697 8.726 -33.325 1.00 79.25 79 PHE A CA 1
ATOM 646 C C . PHE A 1 79 ? 16.504 8.145 -32.557 1.00 79.25 79 PHE A C 1
ATOM 648 O O . PHE A 1 79 ? 15.377 8.583 -32.778 1.00 79.25 79 PHE A O 1
ATOM 655 N N . ALA A 1 80 ? 16.732 7.190 -31.650 1.00 76.38 80 ALA A N 1
ATOM 656 C CA . ALA A 1 80 ? 15.688 6.590 -30.824 1.00 76.38 80 ALA A CA 1
ATOM 657 C C . ALA A 1 80 ? 16.239 6.082 -29.482 1.00 76.38 80 ALA A C 1
ATOM 659 O O . ALA A 1 80 ? 17.436 5.844 -29.322 1.00 76.38 80 ALA A O 1
ATOM 660 N N . THR A 1 81 ? 15.348 5.888 -28.513 1.00 78.00 81 THR A N 1
ATOM 661 C CA . THR A 1 81 ? 15.627 5.235 -27.228 1.00 78.00 81 THR A CA 1
ATOM 662 C C . THR A 1 81 ? 14.371 4.509 -26.760 1.00 78.00 81 THR A C 1
ATOM 664 O O . THR A 1 81 ? 13.265 5.012 -26.948 1.00 78.00 81 THR A O 1
ATOM 667 N N . GLU A 1 82 ? 14.538 3.339 -26.146 1.00 70.75 82 GLU A N 1
ATOM 668 C CA . GLU A 1 82 ? 13.443 2.626 -25.467 1.00 70.75 82 GLU A CA 1
ATOM 669 C C . GLU A 1 82 ? 13.179 3.180 -24.058 1.00 70.75 82 GLU A C 1
ATOM 671 O O . GLU A 1 82 ? 12.152 2.894 -23.449 1.00 70.75 82 GLU A O 1
ATOM 676 N N . ASP A 1 83 ? 14.079 4.019 -23.542 1.00 73.94 83 ASP A N 1
ATOM 677 C CA . ASP A 1 83 ? 14.076 4.469 -22.153 1.00 73.94 83 ASP A CA 1
ATOM 678 C C . ASP A 1 83 ? 13.668 5.938 -21.989 1.00 73.94 83 ASP A C 1
ATOM 680 O O . ASP A 1 83 ? 13.973 6.576 -20.977 1.00 73.94 83 ASP A O 1
ATOM 684 N N . ILE A 1 84 ? 12.925 6.485 -22.959 1.00 73.75 84 ILE A N 1
ATOM 685 C CA . ILE A 1 84 ? 12.483 7.887 -22.933 1.00 73.75 84 ILE A CA 1
ATOM 686 C C . ILE A 1 84 ? 11.718 8.232 -21.644 1.00 73.75 84 ILE A C 1
ATOM 688 O O . ILE A 1 84 ? 11.870 9.326 -21.103 1.00 73.75 84 ILE A O 1
ATOM 692 N N . TYR A 1 85 ? 10.958 7.281 -21.093 1.00 68.31 85 TYR A N 1
ATOM 693 C CA . TYR A 1 85 ? 10.218 7.433 -19.834 1.00 68.31 85 TYR A CA 1
ATOM 694 C C . TYR A 1 85 ? 11.117 7.621 -18.628 1.00 68.31 85 TYR A C 1
ATOM 696 O O . TYR A 1 85 ? 10.852 8.480 -17.788 1.00 68.31 85 TYR A O 1
ATOM 704 N N . TYR A 1 86 ? 12.185 6.832 -18.557 1.00 73.94 86 TYR A N 1
ATOM 705 C CA . TYR A 1 86 ? 13.154 6.907 -17.477 1.00 73.94 86 TYR A CA 1
ATOM 706 C C . TYR A 1 86 ? 13.912 8.225 -17.544 1.00 73.94 86 TYR A C 1
ATOM 708 O O . TYR A 1 86 ? 14.051 8.896 -16.527 1.00 73.94 86 TYR A O 1
ATOM 716 N N . LEU A 1 87 ? 14.317 8.651 -18.743 1.00 78.81 87 LEU A N 1
ATOM 717 C CA . LEU A 1 87 ? 14.976 9.942 -18.944 1.00 78.81 87 LEU A CA 1
ATOM 718 C C . LEU A 1 87 ? 14.089 11.109 -18.511 1.00 78.81 87 LEU A C 1
ATOM 720 O O . LEU A 1 87 ? 14.545 12.011 -17.810 1.00 78.81 87 LEU A O 1
ATOM 724 N N . LEU A 1 88 ? 12.808 11.078 -18.878 1.00 74.06 88 LEU A N 1
ATOM 725 C CA . LEU A 1 88 ? 11.851 12.086 -18.443 1.00 74.06 88 LEU A CA 1
ATOM 726 C C . LEU A 1 88 ? 11.653 12.068 -16.917 1.00 74.06 88 LEU A C 1
ATOM 728 O O . LEU A 1 88 ? 11.643 13.132 -16.298 1.00 74.06 88 LEU A O 1
ATOM 732 N N . PHE A 1 89 ? 11.544 10.884 -16.302 1.00 72.81 89 PHE A N 1
ATOM 733 C CA . PHE A 1 89 ? 11.375 10.758 -14.854 1.00 72.81 89 PHE A CA 1
ATOM 734 C C . PHE A 1 89 ? 12.591 11.327 -14.120 1.00 72.81 89 PHE A C 1
ATOM 736 O O . PHE A 1 89 ? 12.460 12.161 -13.225 1.00 72.81 89 PHE A O 1
ATOM 743 N N . LEU A 1 90 ? 13.788 10.906 -14.525 1.00 78.19 90 LEU A N 1
ATOM 744 C CA . LEU A 1 90 ? 15.046 11.327 -13.918 1.00 78.19 90 LEU A CA 1
ATOM 745 C C . LEU A 1 90 ? 15.293 12.835 -14.097 1.00 78.19 90 LEU A C 1
ATOM 747 O O . LEU A 1 90 ? 15.874 13.472 -13.220 1.00 78.19 90 LEU A O 1
ATOM 751 N N . LYS A 1 91 ? 14.780 13.437 -15.177 1.00 78.06 91 LYS A N 1
ATOM 752 C CA . LYS A 1 91 ? 14.824 14.890 -15.399 1.00 78.06 91 LYS A CA 1
ATOM 753 C C . LYS A 1 91 ? 14.063 15.695 -14.344 1.00 78.06 91 LYS A C 1
ATOM 755 O O . LYS A 1 91 ? 14.464 16.822 -14.056 1.00 78.06 91 LYS A O 1
ATOM 760 N N . ASN A 1 92 ? 13.001 15.129 -13.768 1.00 72.31 92 ASN A N 1
ATOM 761 C CA . ASN A 1 92 ? 12.181 15.781 -12.742 1.00 72.31 92 ASN A CA 1
ATOM 762 C C . ASN A 1 92 ? 12.769 15.699 -11.325 1.00 72.31 92 ASN A C 1
ATOM 764 O O . ASN A 1 92 ? 12.204 16.299 -10.414 1.00 72.31 92 ASN A O 1
ATOM 768 N N . LEU A 1 93 ? 13.878 14.982 -11.122 1.00 72.56 93 LEU A N 1
ATOM 769 C CA . LEU A 1 93 ? 14.587 15.002 -9.841 1.00 72.56 93 LEU A CA 1
ATOM 770 C C . LEU A 1 93 ? 15.082 16.416 -9.508 1.00 72.56 93 LEU A C 1
ATOM 772 O O . LEU A 1 93 ? 15.249 17.254 -10.401 1.00 72.56 93 LEU A O 1
ATOM 776 N N . SER A 1 94 ? 15.352 16.678 -8.230 1.00 72.44 94 SER A N 1
ATOM 777 C CA . SER A 1 94 ? 16.034 17.918 -7.850 1.00 72.44 94 SER A CA 1
ATOM 778 C C . SER A 1 94 ? 17.461 17.945 -8.410 1.00 72.44 94 SER A C 1
ATOM 780 O O . SER A 1 94 ? 18.088 16.901 -8.591 1.00 72.44 94 SER A O 1
ATOM 782 N N . ASP A 1 95 ? 17.995 19.134 -8.685 1.00 74.12 95 ASP A N 1
ATOM 783 C CA . ASP A 1 95 ? 19.362 19.269 -9.216 1.00 74.12 95 ASP A CA 1
ATOM 784 C C . ASP A 1 95 ? 20.407 18.749 -8.223 1.00 74.12 95 ASP A C 1
ATOM 786 O O . ASP A 1 95 ? 21.391 18.127 -8.616 1.00 74.12 95 ASP A O 1
ATOM 790 N N . PHE A 1 96 ? 20.128 18.893 -6.922 1.00 71.69 96 PHE A N 1
ATOM 791 C CA . PHE A 1 96 ? 20.906 18.242 -5.875 1.00 71.69 96 PHE A CA 1
ATOM 792 C C . PHE A 1 96 ? 20.933 16.729 -6.115 1.00 71.69 96 PHE A C 1
ATOM 794 O O . PHE A 1 96 ? 22.006 16.176 -6.312 1.00 71.69 96 PHE A O 1
ATOM 801 N N . GLU A 1 97 ? 19.777 16.068 -6.221 1.00 70.88 97 GLU A N 1
ATOM 802 C CA . GLU A 1 97 ? 19.707 14.617 -6.423 1.00 70.88 97 GLU A CA 1
ATOM 803 C C . GLU A 1 97 ? 20.438 14.108 -7.657 1.00 70.88 97 GLU A C 1
ATOM 805 O O . GLU A 1 97 ? 20.960 12.997 -7.608 1.00 70.88 97 GLU A O 1
ATOM 810 N N . LYS A 1 98 ? 20.463 14.865 -8.755 1.00 80.88 98 LYS A N 1
ATOM 811 C CA . LYS A 1 98 ? 21.119 14.431 -9.995 1.00 80.88 98 LYS A CA 1
ATOM 812 C C . LYS A 1 98 ? 22.644 14.494 -9.908 1.00 80.88 98 LYS A C 1
ATOM 814 O O . LYS A 1 98 ? 23.306 13.608 -10.449 1.00 80.88 98 LYS A O 1
ATOM 819 N N . SER A 1 99 ? 23.176 15.483 -9.189 1.00 75.19 99 SER A N 1
ATOM 820 C CA . SER A 1 99 ? 24.604 15.831 -9.179 1.00 75.19 99 SER A CA 1
ATOM 821 C C . SER A 1 99 ? 25.549 14.726 -8.691 1.00 75.19 99 SER A C 1
ATOM 823 O O . SER A 1 99 ? 26.721 14.708 -9.057 1.00 75.19 99 SER A O 1
ATOM 825 N N . TYR A 1 100 ? 25.046 13.774 -7.906 1.00 77.81 100 TYR A N 1
ATOM 826 C CA . TYR A 1 100 ? 25.824 12.665 -7.336 1.00 77.81 100 TYR A CA 1
ATOM 827 C C . TYR A 1 100 ? 25.328 11.282 -7.778 1.00 77.81 100 TYR A C 1
ATOM 829 O O . TYR A 1 100 ? 25.657 10.273 -7.155 1.00 77.81 100 TYR A O 1
ATOM 837 N N . LYS A 1 101 ? 24.518 11.211 -8.841 1.00 83.31 101 LYS A N 1
ATOM 838 C CA . LYS A 1 101 ? 24.004 9.946 -9.380 1.00 83.31 101 LYS A CA 1
ATOM 839 C C . LYS A 1 101 ? 24.702 9.589 -10.683 1.00 83.31 101 LYS A C 1
ATOM 841 O O . LYS A 1 101 ? 24.881 10.431 -11.558 1.00 83.31 101 LYS A O 1
ATOM 846 N N . GLU A 1 102 ? 25.039 8.316 -10.822 1.00 86.75 102 GLU A N 1
ATOM 847 C CA . GLU A 1 102 ? 25.616 7.733 -12.029 1.00 86.75 102 GLU A CA 1
ATOM 848 C C . GLU A 1 102 ? 24.646 6.697 -12.595 1.00 86.75 102 GLU A C 1
ATOM 850 O O . GLU A 1 102 ? 23.950 6.005 -11.846 1.00 86.75 102 GLU A O 1
ATOM 855 N N . VAL A 1 103 ? 24.574 6.617 -13.919 1.00 88.25 103 VAL A N 1
ATOM 856 C CA . VAL A 1 103 ? 23.726 5.665 -14.632 1.00 88.25 103 VAL A CA 1
ATOM 857 C C . VAL A 1 103 ? 24.529 4.951 -15.698 1.00 88.25 103 VAL A C 1
ATOM 859 O O . VAL A 1 103 ? 25.477 5.494 -16.269 1.00 88.25 103 VAL A O 1
ATOM 862 N N . LYS A 1 104 ? 24.119 3.719 -15.979 1.00 88.38 104 LYS A N 1
ATOM 863 C CA . LYS A 1 104 ? 24.721 2.925 -17.038 1.00 88.38 104 LYS A CA 1
ATOM 864 C C . LYS A 1 104 ? 23.961 3.132 -18.335 1.00 88.38 104 LYS A C 1
ATOM 866 O O . LYS A 1 104 ? 22.731 3.204 -18.332 1.00 88.38 104 LYS A O 1
ATOM 871 N N . TRP A 1 105 ? 24.676 3.170 -19.446 1.00 89.56 105 TRP A N 1
ATOM 872 C CA . TRP A 1 105 ? 24.090 3.335 -20.769 1.00 89.56 105 TRP A CA 1
ATOM 873 C C . TRP A 1 105 ? 24.598 2.268 -21.733 1.00 89.56 105 TRP A C 1
ATOM 875 O O . TRP A 1 105 ? 25.678 1.701 -21.562 1.00 89.56 105 TRP A O 1
ATOM 885 N N . VAL A 1 106 ? 23.790 1.997 -22.753 1.00 88.12 106 VAL A N 1
ATOM 886 C CA . VAL A 1 106 ? 24.082 1.086 -23.857 1.00 88.12 106 VAL A CA 1
ATOM 887 C C . VAL A 1 106 ? 23.652 1.759 -25.155 1.00 88.12 106 VAL A C 1
ATOM 889 O O . VAL A 1 106 ? 22.553 2.301 -25.249 1.00 88.12 106 VAL A O 1
ATOM 892 N N . ILE A 1 107 ? 24.516 1.722 -26.164 1.00 87.62 107 ILE A N 1
ATOM 893 C CA . ILE A 1 107 ? 24.241 2.215 -27.512 1.00 87.62 107 ILE A CA 1
ATOM 894 C C . ILE A 1 107 ? 24.305 1.054 -28.486 1.00 87.62 107 ILE A C 1
ATOM 896 O O . ILE A 1 107 ? 25.270 0.289 -28.490 1.00 87.62 107 ILE A O 1
ATOM 900 N N . ILE A 1 108 ? 23.279 0.951 -29.323 1.00 87.06 108 ILE A N 1
ATOM 901 C CA . ILE A 1 108 ? 23.102 -0.126 -30.289 1.00 87.06 108 ILE A CA 1
ATOM 902 C C . ILE A 1 108 ? 22.993 0.479 -31.687 1.00 87.06 108 ILE A C 1
ATOM 904 O O . ILE A 1 108 ? 22.221 1.411 -31.921 1.00 87.06 108 ILE A O 1
ATOM 908 N N . GLU A 1 109 ? 23.747 -0.071 -32.638 1.00 86.69 109 GLU A N 1
ATOM 909 C CA . GLU A 1 109 ? 23.529 0.236 -34.052 1.00 86.69 109 GLU A CA 1
ATOM 910 C C . GLU A 1 109 ? 22.276 -0.453 -34.574 1.00 86.69 109 GLU A C 1
ATOM 912 O O . GLU A 1 109 ? 22.167 -1.683 -34.535 1.00 86.69 109 GLU A O 1
ATOM 917 N N . ALA A 1 110 ? 21.373 0.342 -35.136 1.00 78.75 110 ALA A N 1
ATOM 918 C CA . ALA A 1 110 ? 20.134 -0.141 -35.712 1.00 78.75 110 ALA A CA 1
ATOM 919 C C . ALA A 1 110 ? 19.806 0.541 -37.043 1.00 78.75 110 ALA A C 1
ATOM 921 O O . ALA A 1 110 ? 20.272 1.642 -37.349 1.00 78.75 110 ALA A O 1
ATOM 922 N N . ASP A 1 111 ? 18.974 -0.137 -37.832 1.00 69.62 111 ASP A N 1
ATOM 923 C CA . ASP A 1 111 ? 18.325 0.461 -38.994 1.00 69.62 111 ASP A CA 1
ATOM 924 C C . ASP A 1 111 ? 17.254 1.467 -38.530 1.00 69.62 111 ASP A C 1
ATOM 926 O O . ASP A 1 111 ? 16.702 1.343 -37.435 1.00 69.62 111 ASP A O 1
ATOM 930 N N . ARG A 1 112 ? 16.980 2.497 -39.343 1.00 60.44 112 ARG A N 1
ATOM 931 C CA . ARG A 1 112 ? 16.164 3.672 -38.961 1.00 60.44 112 ARG A CA 1
ATOM 932 C C . ARG A 1 112 ? 14.704 3.365 -38.583 1.00 60.44 112 ARG A C 1
ATOM 934 O O . ARG A 1 112 ? 14.026 4.256 -38.081 1.00 60.44 112 ARG A O 1
ATOM 941 N N . ASP A 1 113 ? 14.230 2.136 -38.766 1.00 54.88 113 ASP A N 1
ATOM 942 C CA . ASP A 1 113 ? 12.820 1.750 -38.608 1.00 54.88 113 ASP A CA 1
ATOM 943 C C . ASP A 1 113 ? 12.393 1.432 -37.159 1.00 54.88 113 ASP A C 1
ATOM 945 O O . ASP A 1 113 ? 11.329 0.856 -36.921 1.00 54.88 113 ASP A O 1
ATOM 949 N N . ILE A 1 114 ? 13.177 1.832 -36.154 1.00 53.66 114 ILE A N 1
ATOM 950 C CA . ILE A 1 114 ? 12.779 1.690 -34.746 1.00 53.66 114 ILE A CA 1
ATOM 951 C C . ILE A 1 114 ? 11.867 2.858 -34.349 1.00 53.66 114 ILE A C 1
ATOM 953 O O . ILE A 1 114 ? 12.309 3.867 -33.804 1.00 53.66 114 ILE A O 1
ATOM 957 N N . ILE A 1 115 ? 10.563 2.709 -34.597 1.00 49.94 115 ILE A N 1
ATOM 958 C CA . ILE A 1 115 ? 9.529 3.593 -34.043 1.00 49.94 115 ILE A CA 1
ATOM 959 C C . ILE A 1 115 ? 8.891 2.907 -32.832 1.00 49.94 115 ILE A C 1
ATOM 961 O O . ILE A 1 115 ? 8.022 2.044 -32.974 1.00 49.94 115 ILE A O 1
ATOM 965 N N . LYS A 1 116 ? 9.273 3.329 -31.626 1.00 53.34 116 LYS A N 1
ATOM 966 C CA . LYS A 1 116 ? 8.479 3.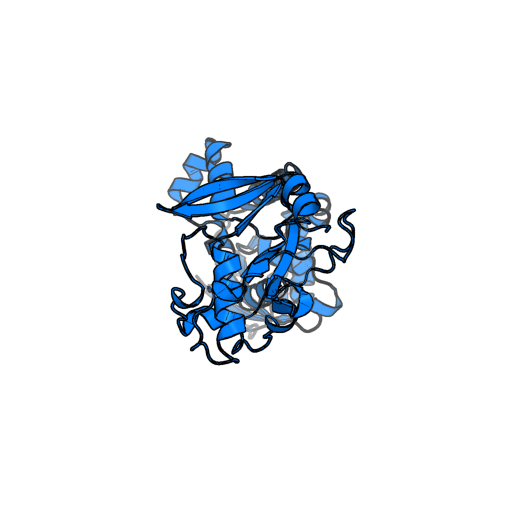107 -30.410 1.00 53.34 116 LYS A CA 1
ATOM 967 C C . LYS A 1 116 ? 8.418 4.393 -29.591 1.00 53.34 116 LYS A C 1
ATOM 969 O O . LYS A 1 116 ? 9.383 4.789 -28.956 1.00 53.34 116 LYS A O 1
ATOM 974 N N . SER A 1 117 ? 7.267 5.055 -29.656 1.00 49.44 117 SER A N 1
ATOM 975 C CA . SER A 1 117 ? 6.906 6.222 -28.833 1.00 49.44 117 SER A CA 1
ATOM 976 C C . SER A 1 117 ? 5.446 6.160 -28.355 1.00 49.44 117 SER A C 1
ATOM 978 O O . SER A 1 117 ? 4.869 7.161 -27.921 1.00 49.44 117 SER A O 1
ATOM 980 N N . ILE A 1 118 ? 4.831 4.972 -28.437 1.00 47.25 118 ILE A N 1
ATOM 981 C CA . ILE A 1 118 ? 3.417 4.734 -28.122 1.00 47.25 118 ILE A CA 1
ATOM 982 C C . ILE A 1 118 ? 3.133 4.962 -26.627 1.00 47.25 118 ILE A C 1
ATOM 984 O O . ILE A 1 118 ? 2.077 5.504 -26.296 1.00 47.25 118 ILE A O 1
ATOM 988 N N . GLU A 1 119 ? 4.089 4.715 -25.725 1.00 50.94 119 GLU A N 1
ATOM 989 C CA . GLU A 1 119 ? 3.785 4.701 -24.289 1.00 50.94 119 GLU A CA 1
ATOM 990 C C . GLU A 1 119 ? 3.686 6.118 -23.646 1.00 50.94 119 GLU A C 1
ATOM 992 O O . GLU A 1 119 ? 3.257 6.273 -22.503 1.00 50.94 119 GLU A O 1
ATOM 997 N N . ILE A 1 120 ? 3.986 7.212 -24.383 1.00 49.06 120 ILE A N 1
ATOM 998 C CA . ILE A 1 120 ? 3.813 8.602 -23.879 1.00 49.06 120 ILE A CA 1
ATOM 999 C C . ILE A 1 120 ? 2.332 8.963 -23.792 1.00 49.06 120 ILE A C 1
ATOM 1001 O O . ILE A 1 120 ? 1.899 9.594 -22.825 1.00 49.06 120 ILE A O 1
ATOM 1005 N N . LYS A 1 121 ? 1.544 8.551 -24.792 1.00 50.72 121 LYS A N 1
ATOM 1006 C CA . LYS A 1 121 ? 0.093 8.771 -24.789 1.00 50.72 121 LYS A CA 1
ATOM 1007 C C . LYS A 1 121 ? -0.565 8.021 -23.629 1.00 50.72 121 LYS A C 1
ATOM 1009 O O . LYS A 1 121 ? -1.495 8.542 -23.026 1.00 50.72 121 LYS A O 1
ATOM 1014 N N . GLU A 1 122 ? -0.035 6.852 -23.279 1.00 50.75 122 GLU A N 1
ATOM 1015 C CA . GLU A 1 122 ? -0.529 5.993 -22.200 1.00 50.75 122 GLU A CA 1
ATOM 1016 C C . GLU A 1 122 ? -0.213 6.562 -20.809 1.00 50.75 122 GLU A C 1
ATOM 1018 O O . GLU A 1 122 ? -1.095 6.586 -19.953 1.00 50.75 122 GLU A O 1
ATOM 1023 N N . LEU A 1 123 ? 0.984 7.121 -20.585 1.00 53.34 123 LEU A N 1
ATOM 1024 C CA . LEU A 1 123 ? 1.297 7.842 -19.340 1.00 53.34 123 LEU A CA 1
ATOM 1025 C C . LEU A 1 123 ? 0.475 9.121 -19.175 1.00 53.34 123 LEU A C 1
ATOM 1027 O O . LEU A 1 123 ? 0.029 9.421 -18.070 1.00 53.34 123 LEU A O 1
ATOM 1031 N N . MET A 1 124 ? 0.256 9.872 -20.260 1.00 52.22 124 MET A N 1
ATOM 1032 C CA . MET A 1 124 ? -0.623 11.046 -20.236 1.00 52.22 124 MET A CA 1
ATOM 1033 C C . MET A 1 124 ? -2.073 10.658 -19.924 1.00 52.22 124 MET A C 1
ATOM 1035 O O . MET A 1 124 ? -2.764 11.384 -19.213 1.00 52.22 124 MET A O 1
ATOM 1039 N N . PHE A 1 125 ? -2.522 9.505 -20.423 1.00 51.62 125 PHE A N 1
ATOM 1040 C CA . PHE A 1 125 ? -3.833 8.948 -20.114 1.00 51.62 125 PHE A CA 1
ATOM 1041 C C . PHE A 1 125 ? -3.917 8.496 -18.648 1.00 51.62 125 PHE A C 1
ATOM 1043 O O . PHE A 1 125 ? -4.871 8.844 -17.961 1.00 51.62 125 PHE A O 1
ATOM 1050 N N . LEU A 1 126 ? -2.898 7.811 -18.120 1.00 53.28 126 LEU A N 1
ATOM 1051 C CA . LEU A 1 126 ? -2.843 7.410 -16.710 1.00 53.28 126 LEU A CA 1
ATOM 1052 C C . LEU A 1 126 ? -2.820 8.624 -15.765 1.00 53.28 126 LEU A C 1
ATOM 1054 O O . LEU A 1 126 ? -3.569 8.651 -14.794 1.00 53.28 126 LEU A O 1
ATOM 1058 N N . ASP A 1 127 ? -2.012 9.645 -16.062 1.00 51.91 127 ASP A N 1
ATOM 1059 C CA . ASP A 1 127 ? -1.979 10.902 -15.301 1.00 51.91 127 ASP A CA 1
ATOM 1060 C C . ASP A 1 127 ? -3.339 11.619 -15.342 1.00 51.91 127 ASP A C 1
ATOM 1062 O O . ASP A 1 127 ? -3.813 12.115 -14.323 1.00 51.91 127 ASP A O 1
ATOM 1066 N N . PHE A 1 128 ? -4.017 11.608 -16.494 1.00 54.12 128 PHE A N 1
ATOM 1067 C CA . PHE A 1 128 ? -5.382 12.115 -16.623 1.00 54.12 128 PHE A CA 1
ATOM 1068 C C . PHE A 1 128 ? -6.382 11.355 -15.732 1.00 54.12 128 PHE A C 1
ATOM 1070 O O . PHE A 1 128 ? -7.181 11.994 -15.053 1.00 54.12 128 PHE A O 1
ATOM 1077 N N . TYR A 1 129 ? -6.325 10.021 -15.663 1.00 51.59 129 TYR A N 1
ATOM 1078 C CA . TYR A 1 129 ? -7.211 9.234 -14.789 1.00 51.59 129 TYR A CA 1
ATOM 1079 C C . TYR A 1 129 ? -6.892 9.406 -13.301 1.00 51.59 129 TYR A C 1
ATOM 1081 O O . TYR A 1 129 ? -7.808 9.576 -12.500 1.00 51.59 129 TYR A O 1
ATOM 1089 N N . LEU A 1 130 ? -5.608 9.444 -12.930 1.00 53.06 130 LEU A N 1
ATOM 1090 C CA . LEU A 1 130 ? -5.177 9.738 -11.558 1.00 53.06 130 LEU A CA 1
ATOM 1091 C C . LEU A 1 130 ? -5.616 11.136 -11.094 1.00 53.06 130 LEU A C 1
ATOM 1093 O O . LEU A 1 130 ? -5.812 11.346 -9.899 1.00 53.06 130 LEU A O 1
ATOM 1097 N N . LYS A 1 131 ? -5.772 12.082 -12.028 1.00 55.16 131 LYS A N 1
ATOM 1098 C CA . LYS A 1 131 ? -6.354 13.410 -11.782 1.00 55.16 131 LYS A CA 1
ATOM 1099 C C . LYS A 1 131 ? -7.880 13.395 -11.712 1.00 55.16 131 LYS A C 1
ATOM 1101 O O . LYS A 1 131 ? -8.443 14.207 -10.987 1.00 55.16 131 LYS A O 1
ATOM 1106 N N . LYS A 1 132 ? -8.537 12.519 -12.479 1.00 49.03 132 LYS A N 1
ATOM 1107 C CA . LYS A 1 132 ? -10.000 12.452 -12.601 1.00 49.03 132 LYS A CA 1
ATOM 1108 C C . LYS A 1 132 ? -10.674 11.918 -11.330 1.00 49.03 132 LYS A C 1
ATOM 1110 O O . LYS A 1 132 ? -11.711 12.453 -10.961 1.00 49.03 132 LYS A O 1
ATOM 1115 N N . ASP A 1 133 ? -10.061 10.949 -10.646 1.00 48.03 133 ASP A N 1
ATOM 1116 C CA . ASP A 1 133 ? -10.551 10.402 -9.371 1.00 48.03 133 ASP A CA 1
ATOM 1117 C C . ASP A 1 133 ? -9.622 10.773 -8.206 1.00 48.03 133 ASP A C 1
ATOM 1119 O O . ASP A 1 133 ? -8.927 9.937 -7.617 1.00 48.03 133 ASP A O 1
ATOM 1123 N N . SER A 1 134 ? -9.643 12.045 -7.809 1.00 45.38 134 SER A N 1
ATOM 1124 C CA . SER A 1 134 ? -8.968 12.537 -6.598 1.00 45.38 134 SER A CA 1
ATOM 1125 C C . SER A 1 134 ? -9.605 12.041 -5.284 1.00 45.38 134 SER A C 1
ATOM 1127 O O . SER A 1 134 ? -9.503 12.717 -4.269 1.00 45.38 134 SER A O 1
ATOM 1129 N N . MET A 1 135 ? -10.253 10.872 -5.290 1.00 42.22 135 MET A N 1
ATOM 1130 C CA . MET A 1 135 ? -10.745 10.153 -4.106 1.00 42.22 135 MET A CA 1
ATOM 1131 C C . MET A 1 135 ? -9.715 9.142 -3.569 1.00 42.22 135 MET A C 1
ATOM 1133 O O . MET A 1 135 ? -9.902 8.554 -2.507 1.00 42.22 135 MET A O 1
ATOM 1137 N N . ASN A 1 136 ? -8.591 8.930 -4.270 1.00 45.66 136 ASN A N 1
ATOM 1138 C CA . ASN A 1 136 ? -7.488 8.108 -3.766 1.00 45.66 136 ASN A CA 1
ATOM 1139 C C . ASN A 1 136 ? -6.610 8.892 -2.774 1.00 45.66 136 ASN A C 1
ATOM 1141 O O . ASN A 1 136 ? -5.456 9.238 -3.046 1.00 45.66 136 ASN A O 1
ATOM 1145 N N . GLU A 1 137 ? -7.176 9.128 -1.590 1.00 35.72 137 GLU A N 1
ATOM 1146 C CA . GLU A 1 137 ? -6.522 9.702 -0.404 1.00 35.72 137 GLU A CA 1
ATOM 1147 C C . GLU A 1 137 ? -5.462 8.769 0.214 1.00 35.72 137 GLU A C 1
ATOM 1149 O O . GLU A 1 137 ? -4.654 9.172 1.050 1.00 35.72 137 GLU A O 1
ATOM 1154 N N . LYS A 1 138 ? -5.412 7.503 -0.214 1.00 39.06 138 LYS A N 1
ATOM 1155 C CA . LYS A 1 138 ? -4.514 6.474 0.323 1.00 39.06 138 LYS A CA 1
ATOM 1156 C C . LYS A 1 138 ? -3.444 6.163 -0.712 1.00 39.06 138 LYS A C 1
ATOM 1158 O O . LYS A 1 138 ? -3.678 5.399 -1.637 1.00 39.06 138 LYS A O 1
ATOM 1163 N N . GLY A 1 139 ? -2.275 6.791 -0.574 1.00 37.94 139 GLY A N 1
ATOM 1164 C CA . GLY A 1 139 ? -1.165 6.798 -1.540 1.00 37.94 139 GLY A CA 1
ATOM 1165 C C . GLY A 1 139 ? -0.524 5.442 -1.891 1.00 37.94 139 GLY A C 1
ATOM 1166 O O . GLY A 1 139 ? 0.667 5.230 -1.647 1.00 37.94 139 GLY A O 1
ATOM 1167 N N . LEU A 1 140 ? -1.284 4.545 -2.516 1.00 42.28 140 LEU A N 1
ATOM 1168 C CA . LEU A 1 140 ? -0.823 3.327 -3.168 1.00 42.28 140 LEU A CA 1
ATOM 1169 C C . LEU A 1 140 ? -1.379 3.312 -4.596 1.00 42.28 140 LEU A C 1
ATOM 1171 O O . LEU A 1 140 ? -2.581 3.423 -4.809 1.00 42.28 140 LEU A O 1
ATOM 1175 N N . ILE A 1 141 ? -0.486 3.206 -5.579 1.00 45.38 141 ILE A N 1
ATOM 1176 C CA . ILE A 1 141 ? -0.873 2.989 -6.974 1.00 45.38 141 ILE A CA 1
ATOM 1177 C C . ILE A 1 141 ? -1.225 1.503 -7.109 1.00 45.38 141 ILE A C 1
ATOM 1179 O O . ILE A 1 141 ? -0.349 0.650 -6.956 1.00 45.38 141 ILE A O 1
ATOM 1183 N N . ASP A 1 142 ? -2.501 1.199 -7.352 1.00 47.34 142 ASP A N 1
ATOM 1184 C CA . ASP A 1 142 ? -2.989 -0.150 -7.654 1.00 47.34 142 ASP A CA 1
ATOM 1185 C C . ASP A 1 142 ? -2.832 -0.442 -9.154 1.00 47.34 142 ASP A C 1
ATOM 1187 O O . ASP A 1 142 ? -3.718 -0.183 -9.969 1.00 47.34 142 ASP A O 1
ATOM 1191 N N . TYR A 1 143 ? -1.643 -0.917 -9.524 1.00 50.28 143 TYR A N 1
ATOM 1192 C CA . TYR A 1 143 ? -1.247 -1.118 -10.918 1.00 50.28 143 TYR A CA 1
ATOM 1193 C C . TYR A 1 143 ? -2.165 -2.088 -11.679 1.00 50.28 143 TYR A C 1
ATOM 1195 O O . TYR A 1 143 ? -2.403 -1.872 -12.864 1.00 50.28 143 TYR A O 1
ATOM 1203 N N . GLU A 1 144 ? -2.701 -3.114 -11.012 1.00 48.47 144 GLU A N 1
ATOM 1204 C CA . GLU A 1 144 ? -3.576 -4.115 -11.638 1.00 48.47 144 GLU A CA 1
ATOM 1205 C C . GLU A 1 144 ? -4.953 -3.521 -11.951 1.00 48.47 144 GLU A C 1
ATOM 1207 O O . GLU A 1 144 ? -5.478 -3.699 -13.054 1.00 48.47 144 GLU A O 1
ATOM 1212 N N . PHE A 1 145 ? -5.510 -2.745 -11.014 1.00 52.06 145 PHE A N 1
ATOM 1213 C CA . PHE A 1 145 ? -6.759 -2.023 -11.234 1.00 52.06 145 PHE A CA 1
ATOM 1214 C C . PHE A 1 145 ? -6.632 -1.029 -12.395 1.00 52.06 145 PHE A C 1
ATOM 1216 O O . PHE A 1 145 ? -7.453 -1.045 -13.314 1.00 52.06 145 PHE A O 1
ATOM 1223 N N . TYR A 1 146 ? -5.574 -0.214 -12.420 1.00 53.81 146 TYR A N 1
ATOM 1224 C CA . TYR A 1 146 ? -5.383 0.764 -13.495 1.00 53.81 146 TYR A CA 1
ATOM 1225 C C . TYR A 1 146 ? -5.146 0.115 -14.864 1.00 53.81 146 TYR A C 1
ATOM 1227 O O . TYR A 1 146 ? -5.690 0.597 -15.858 1.00 53.81 146 TYR A O 1
ATOM 1235 N N . GLU A 1 147 ? -4.398 -0.992 -14.929 1.00 52.84 147 GLU A N 1
ATOM 1236 C CA . GLU A 1 147 ? -4.207 -1.756 -16.170 1.00 52.84 147 GLU A CA 1
ATOM 1237 C C . GLU A 1 147 ? -5.550 -2.309 -16.686 1.00 52.84 147 GLU A C 1
ATOM 1239 O O . GLU A 1 147 ? -5.834 -2.226 -17.881 1.00 52.84 147 GLU A O 1
ATOM 1244 N N . SER A 1 148 ? -6.438 -2.764 -15.795 1.00 54.97 148 SER A N 1
ATOM 1245 C CA . SER A 1 148 ? -7.771 -3.257 -16.174 1.00 54.97 148 SER A CA 1
ATOM 1246 C C . SER A 1 148 ? -8.696 -2.170 -16.751 1.00 54.97 148 SER A C 1
ATOM 1248 O O . SER A 1 148 ? -9.377 -2.415 -17.749 1.00 54.97 148 SER A O 1
ATOM 1250 N N . VAL A 1 149 ? -8.667 -0.954 -16.191 1.00 52.88 149 VAL A N 1
ATOM 1251 C CA . VAL A 1 149 ? -9.457 0.202 -16.663 1.00 52.88 149 VAL A CA 1
ATOM 1252 C C . VAL A 1 149 ? -8.940 0.722 -18.010 1.00 52.88 149 VAL A C 1
ATOM 1254 O O . VAL A 1 149 ? -9.717 1.122 -18.881 1.00 52.88 149 VAL A O 1
ATOM 1257 N N . LEU A 1 150 ? -7.621 0.698 -18.216 1.00 52.38 150 LEU A N 1
ATOM 1258 C CA . LEU A 1 150 ? -6.998 1.032 -19.501 1.00 52.38 150 LEU A CA 1
ATOM 1259 C C . LEU A 1 150 ? -7.449 0.070 -20.609 1.00 52.38 150 LEU A C 1
ATOM 1261 O O . LEU A 1 150 ? -7.804 0.505 -21.705 1.00 52.38 150 LEU A O 1
ATOM 1265 N N . LEU A 1 151 ? -7.492 -1.229 -20.301 1.00 54.44 151 LEU A N 1
ATOM 1266 C CA . LEU A 1 151 ? -7.913 -2.281 -21.229 1.00 54.44 151 LEU A CA 1
ATOM 1267 C C . LEU A 1 151 ? -9.418 -2.261 -21.543 1.00 54.44 151 LEU A C 1
ATOM 1269 O O . LEU A 1 151 ? -9.821 -2.759 -22.599 1.00 54.44 151 LEU A O 1
ATOM 1273 N N . SER A 1 152 ? -10.254 -1.718 -20.650 1.00 53.38 152 SER A N 1
ATOM 1274 C CA . SER A 1 152 ? -11.708 -1.647 -20.846 1.00 53.38 152 SER A CA 1
ATOM 1275 C C . SER A 1 152 ? -12.151 -0.465 -21.710 1.00 53.38 152 SER A C 1
ATOM 1277 O O . SER A 1 152 ? -13.154 -0.575 -22.406 1.00 53.38 152 SER A O 1
ATOM 1279 N N . ASN A 1 153 ? -11.413 0.648 -21.689 1.00 48.47 153 ASN A N 1
ATOM 1280 C CA . ASN A 1 153 ? -11.866 1.919 -22.268 1.00 48.47 153 ASN A CA 1
ATOM 1281 C C . ASN A 1 153 ? -11.267 2.247 -23.645 1.00 48.47 153 ASN A C 1
ATOM 1283 O O . ASN A 1 153 ? -11.561 3.307 -24.194 1.00 48.47 153 ASN A O 1
ATOM 1287 N N . ASN A 1 154 ? -10.409 1.390 -24.205 1.00 49.31 154 ASN A N 1
ATOM 1288 C CA . ASN A 1 154 ? -9.694 1.703 -25.442 1.00 49.31 154 ASN A CA 1
ATOM 1289 C C . ASN A 1 154 ? -9.500 0.446 -26.319 1.00 49.31 154 ASN A C 1
ATOM 1291 O O . ASN A 1 154 ? -8.530 -0.301 -26.180 1.00 49.31 154 ASN A O 1
ATOM 1295 N N . GLU A 1 155 ? -10.441 0.190 -27.235 1.00 48.16 155 GLU A N 1
ATOM 1296 C CA . GLU A 1 155 ? -10.444 -1.015 -28.088 1.00 48.16 155 GLU A CA 1
ATOM 1297 C C . GLU A 1 155 ? -9.217 -1.124 -29.005 1.00 48.16 155 GLU A C 1
ATOM 1299 O O . GLU A 1 155 ? -8.734 -2.227 -29.277 1.00 48.16 155 GLU A O 1
ATOM 1304 N N . THR A 1 156 ? -8.675 0.012 -29.443 1.00 46.47 156 THR A N 1
ATOM 1305 C CA . THR A 1 156 ? -7.470 0.087 -30.279 1.00 46.47 156 THR A CA 1
ATOM 1306 C C . THR A 1 156 ? -6.224 -0.342 -29.506 1.00 46.47 156 THR A C 1
ATOM 1308 O O . THR A 1 156 ? -5.386 -1.055 -30.052 1.00 46.47 156 THR A O 1
ATOM 1311 N N . ILE A 1 157 ? -6.143 0.012 -28.213 1.00 45.25 157 ILE A N 1
ATOM 1312 C CA . ILE A 1 157 ? -5.075 -0.438 -27.310 1.00 45.25 157 ILE A CA 1
ATOM 1313 C C . ILE A 1 157 ? -5.154 -1.957 -27.194 1.00 45.25 157 ILE A C 1
ATOM 1315 O O . ILE A 1 157 ? -4.177 -2.630 -27.488 1.00 45.25 157 ILE A O 1
ATOM 1319 N N . LYS A 1 158 ? -6.336 -2.518 -26.913 1.00 45.50 158 LYS A N 1
ATOM 1320 C CA . LYS A 1 158 ? -6.566 -3.961 -26.712 1.00 45.50 158 LYS A CA 1
ATOM 1321 C C . LYS A 1 158 ? -5.932 -4.867 -27.788 1.00 45.50 158 LYS A C 1
ATOM 1323 O O . LYS A 1 158 ? -5.397 -5.918 -27.444 1.00 45.50 158 LYS A O 1
ATOM 1328 N N . LYS A 1 159 ? -5.959 -4.478 -29.072 1.00 43.16 159 LYS A N 1
ATOM 1329 C CA . LYS A 1 159 ? -5.423 -5.290 -30.189 1.00 43.16 159 LYS A CA 1
ATOM 1330 C C . LYS A 1 159 ? -3.895 -5.254 -30.323 1.00 43.16 159 LYS A C 1
ATOM 1332 O O . LYS A 1 159 ? -3.311 -6.302 -30.604 1.00 43.16 159 LYS A O 1
ATOM 1337 N N . ASP A 1 160 ? -3.257 -4.108 -30.093 1.00 41.66 160 ASP A N 1
ATOM 1338 C CA . ASP A 1 160 ? -1.789 -3.996 -30.114 1.00 41.66 160 ASP A CA 1
ATOM 1339 C C . ASP A 1 160 ? -1.158 -4.436 -28.775 1.00 41.66 160 ASP A C 1
ATOM 1341 O O . ASP A 1 160 ? -0.100 -5.071 -28.774 1.00 41.66 160 ASP A O 1
ATOM 1345 N N . PHE A 1 161 ? -1.849 -4.215 -27.644 1.00 40.00 161 PHE A N 1
ATOM 1346 C CA . PHE A 1 161 ? -1.438 -4.626 -26.289 1.00 40.00 161 PHE A CA 1
ATOM 1347 C C . PHE A 1 161 ? -1.351 -6.149 -26.140 1.00 40.00 161 PHE A C 1
ATOM 1349 O O . PHE A 1 161 ? -0.358 -6.673 -25.636 1.00 40.00 161 PHE A O 1
ATOM 1356 N N . LEU A 1 162 ? -2.369 -6.880 -26.618 1.00 41.50 162 LEU A N 1
ATOM 1357 C CA . LEU A 1 162 ? -2.429 -8.343 -26.508 1.00 41.50 162 LEU A CA 1
ATOM 1358 C C . LEU A 1 162 ? -1.344 -9.056 -27.331 1.00 41.50 162 LEU A C 1
ATOM 1360 O O . LEU A 1 162 ? -1.045 -10.216 -27.055 1.00 41.50 162 LEU A O 1
ATOM 1364 N N . LYS A 1 163 ? -0.743 -8.385 -28.325 1.00 42.19 163 LYS A N 1
ATOM 1365 C CA . LYS A 1 163 ? 0.297 -8.973 -29.183 1.00 42.19 163 LYS A CA 1
ATOM 1366 C C . LYS A 1 163 ? 1.729 -8.769 -28.684 1.00 42.19 163 LYS A C 1
ATOM 1368 O O . LYS A 1 163 ? 2.593 -9.526 -29.117 1.00 42.19 163 LYS A O 1
ATOM 1373 N N . ARG A 1 164 ? 2.016 -7.766 -27.841 1.00 43.12 164 ARG A N 1
ATOM 1374 C CA . ARG A 1 164 ? 3.409 -7.387 -27.508 1.00 43.12 164 ARG A CA 1
ATOM 1375 C C . ARG A 1 164 ? 3.790 -7.459 -26.030 1.00 43.12 164 ARG A C 1
ATOM 1377 O O . ARG A 1 164 ? 4.982 -7.546 -25.749 1.00 43.12 164 ARG A O 1
ATOM 1384 N N . SER A 1 165 ? 2.840 -7.504 -25.099 1.00 41.47 165 SER A N 1
ATOM 1385 C CA . SER A 1 165 ? 3.177 -7.496 -23.669 1.00 41.47 165 SER A CA 1
ATOM 1386 C C . SER A 1 165 ? 2.086 -8.188 -22.857 1.00 41.47 165 SER A C 1
ATOM 1388 O O . SER A 1 165 ? 1.092 -7.592 -22.453 1.00 41.47 165 SER A O 1
ATOM 1390 N N . SER A 1 166 ? 2.279 -9.483 -22.610 1.00 43.84 166 SER A N 1
ATOM 1391 C CA . SER A 1 166 ? 1.528 -10.236 -21.605 1.00 43.84 166 SER A CA 1
ATOM 1392 C C . SER A 1 166 ? 1.584 -9.510 -20.258 1.00 43.84 166 SER A C 1
ATOM 1394 O O . SER A 1 166 ? 2.687 -9.149 -19.861 1.00 43.84 166 SER A O 1
ATOM 1396 N N . LYS A 1 167 ? 0.426 -9.341 -19.600 1.00 44.81 167 LYS A N 1
ATOM 1397 C CA . LYS A 1 167 ? 0.192 -9.014 -18.175 1.00 44.81 167 LYS A CA 1
ATOM 1398 C C . LYS A 1 167 ? 1.330 -8.287 -17.440 1.00 44.81 167 LYS A C 1
ATOM 1400 O O . LYS A 1 167 ? 2.416 -8.840 -17.274 1.00 44.81 167 LYS A O 1
ATOM 1405 N N . ASN A 1 168 ? 1.008 -7.158 -16.812 1.00 50.16 168 ASN A N 1
ATOM 1406 C CA . ASN A 1 168 ? 1.909 -6.374 -15.965 1.00 50.16 168 ASN A CA 1
ATOM 1407 C C . ASN A 1 168 ? 2.808 -5.431 -16.771 1.00 50.16 168 ASN A C 1
ATOM 1409 O O . ASN A 1 168 ? 4.003 -5.308 -16.485 1.00 50.16 168 ASN A O 1
ATOM 1413 N N . PHE A 1 169 ? 2.240 -4.733 -17.759 1.00 47.78 169 PHE A N 1
ATOM 1414 C CA . PHE A 1 169 ? 2.946 -3.694 -18.515 1.00 47.78 169 PHE A CA 1
ATOM 1415 C C . PHE A 1 169 ? 3.666 -2.713 -17.581 1.00 47.78 169 PHE A C 1
ATOM 1417 O O . PHE A 1 169 ? 4.854 -2.466 -17.755 1.00 47.78 169 PHE A O 1
ATOM 1424 N N . LEU A 1 170 ? 2.998 -2.256 -16.519 1.00 50.19 170 LEU A N 1
ATOM 1425 C CA . LEU A 1 170 ? 3.588 -1.344 -15.535 1.00 50.19 170 LEU A CA 1
ATOM 1426 C C . LEU A 1 170 ? 4.730 -2.002 -14.738 1.00 50.19 170 LEU A C 1
ATOM 1428 O O . LEU A 1 170 ? 5.732 -1.359 -14.452 1.00 50.19 170 LEU A O 1
ATOM 1432 N N . SER A 1 171 ? 4.648 -3.299 -14.427 1.00 46.84 171 SER A N 1
ATOM 1433 C CA . SER A 1 171 ? 5.750 -4.022 -13.769 1.00 46.84 171 SER A CA 1
ATOM 1434 C C . SER A 1 171 ? 6.973 -4.163 -14.681 1.00 46.84 171 SER A C 1
ATOM 1436 O O . SER A 1 171 ? 8.110 -4.043 -14.222 1.00 46.84 171 SER A O 1
ATOM 1438 N N . ASN A 1 172 ? 6.740 -4.400 -15.973 1.00 45.44 172 ASN A N 1
ATOM 1439 C CA . ASN A 1 172 ? 7.782 -4.616 -16.974 1.00 45.44 172 ASN A CA 1
ATOM 1440 C C . ASN A 1 172 ? 8.437 -3.296 -17.406 1.00 45.44 172 ASN A C 1
ATOM 1442 O O . ASN A 1 172 ? 9.665 -3.204 -17.421 1.00 45.44 172 ASN A O 1
ATOM 1446 N N . LEU A 1 173 ? 7.630 -2.253 -17.641 1.00 44.78 173 LEU A N 1
ATOM 1447 C CA . LEU A 1 173 ? 8.067 -0.890 -17.966 1.00 44.78 173 LEU A CA 1
ATOM 1448 C C . LEU A 1 173 ? 8.971 -0.301 -16.881 1.00 44.78 173 LEU A C 1
ATOM 1450 O O . LEU A 1 173 ? 9.709 0.625 -17.169 1.00 44.78 173 LEU A O 1
ATOM 1454 N N . PHE A 1 174 ? 8.936 -0.817 -15.648 1.00 44.50 174 PHE A N 1
ATOM 1455 C CA . PHE A 1 174 ? 9.738 -0.290 -14.544 1.00 44.50 174 PHE A CA 1
ATOM 1456 C C . PHE A 1 174 ? 10.791 -1.252 -13.986 1.00 44.50 174 PHE A C 1
ATOM 1458 O O . PHE A 1 174 ? 11.542 -0.848 -13.102 1.00 44.50 174 PHE A O 1
ATOM 1465 N N . SER A 1 175 ? 10.918 -2.476 -14.520 1.00 39.28 175 SER A N 1
ATOM 1466 C CA . SER A 1 175 ? 11.968 -3.448 -14.136 1.00 39.28 175 SER A CA 1
ATOM 1467 C C . SER A 1 175 ? 12.155 -3.587 -12.612 1.00 39.28 175 SER A C 1
ATOM 1469 O O . SER A 1 175 ? 13.274 -3.683 -12.102 1.00 39.28 175 SER A O 1
ATOM 1471 N N . LEU A 1 176 ? 11.056 -3.535 -11.855 1.00 42.03 176 LEU A N 1
ATOM 1472 C CA . LEU A 1 176 ? 11.106 -3.482 -10.399 1.00 42.03 176 LEU A CA 1
ATOM 1473 C C . LEU A 1 176 ? 11.321 -4.876 -9.815 1.00 42.03 176 LEU A C 1
ATOM 1475 O O . LEU A 1 176 ? 10.415 -5.708 -9.802 1.00 42.03 176 LEU A O 1
ATOM 1479 N N . ASN A 1 177 ? 12.509 -5.102 -9.254 1.00 34.72 177 ASN A N 1
ATOM 1480 C CA . ASN A 1 177 ? 12.743 -6.240 -8.376 1.00 34.72 177 ASN A CA 1
ATOM 1481 C C . ASN A 1 177 ? 11.926 -6.047 -7.081 1.00 34.72 177 ASN A C 1
ATOM 1483 O O . ASN A 1 177 ? 11.992 -5.002 -6.431 1.00 34.72 177 ASN A O 1
ATOM 1487 N N . LEU A 1 178 ? 11.133 -7.059 -6.738 1.00 39.75 178 LEU A N 1
ATOM 1488 C CA . LEU A 1 178 ? 10.023 -7.079 -5.776 1.00 39.75 178 LEU A CA 1
ATOM 1489 C C . LEU A 1 178 ? 10.408 -6.911 -4.286 1.00 39.75 178 LEU A C 1
ATOM 1491 O O . LEU A 1 178 ? 9.782 -7.529 -3.424 1.00 39.75 178 LEU A O 1
ATOM 1495 N N . ASN A 1 179 ? 11.355 -6.038 -3.922 1.00 39.72 179 ASN A N 1
ATOM 1496 C CA . ASN A 1 179 ? 11.543 -5.628 -2.521 1.00 39.72 179 ASN A CA 1
ATOM 1497 C C . ASN A 1 179 ? 10.452 -4.624 -2.113 1.00 39.72 179 ASN A C 1
ATOM 1499 O O . ASN A 1 179 ? 10.692 -3.460 -1.792 1.00 39.72 179 ASN A O 1
ATOM 1503 N N . LYS A 1 180 ? 9.208 -5.106 -2.161 1.00 46.12 180 LYS A N 1
ATOM 1504 C CA . LYS A 1 180 ? 8.013 -4.443 -1.660 1.00 46.12 180 LYS A CA 1
ATOM 1505 C C . LYS A 1 180 ? 8.207 -4.168 -0.167 1.00 46.12 180 LYS A C 1
ATOM 1507 O O . LYS A 1 180 ? 8.512 -5.073 0.609 1.00 46.12 180 LYS A O 1
ATOM 1512 N N . LYS A 1 181 ? 7.937 -2.931 0.269 1.00 47.09 181 LYS A N 1
ATOM 1513 C CA . LYS A 1 181 ? 7.413 -2.742 1.628 1.00 47.09 181 LYS A CA 1
ATOM 1514 C C . LYS A 1 181 ? 6.128 -3.553 1.667 1.00 47.09 181 LY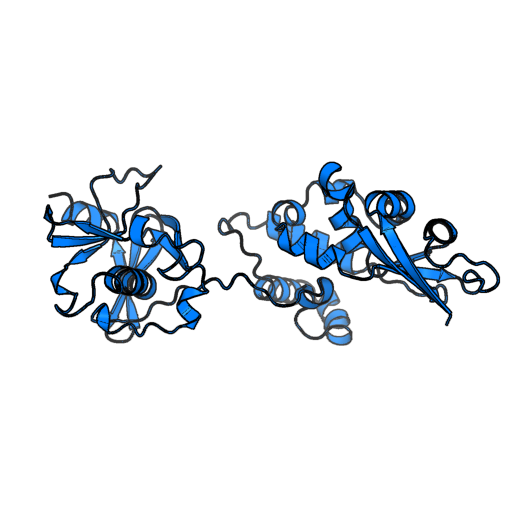S A C 1
ATOM 1516 O O . LYS A 1 181 ? 5.165 -3.207 0.986 1.00 47.09 181 LYS A O 1
ATOM 1521 N N . ASN A 1 182 ? 6.158 -4.676 2.366 1.00 52.81 182 ASN A N 1
ATOM 1522 C CA . ASN A 1 182 ? 5.011 -5.554 2.417 1.00 52.81 182 ASN A CA 1
ATOM 1523 C C . ASN A 1 182 ? 4.000 -4.919 3.372 1.00 52.81 182 ASN A C 1
ATOM 1525 O O . ASN A 1 182 ? 4.156 -4.958 4.592 1.00 52.81 182 ASN A O 1
ATOM 1529 N N . TYR A 1 183 ? 3.004 -4.255 2.804 1.00 61.03 183 TYR A N 1
ATOM 1530 C CA . TYR A 1 183 ? 1.871 -3.777 3.572 1.00 61.03 183 TYR A CA 1
ATOM 1531 C C . TYR A 1 183 ? 0.976 -4.967 3.897 1.00 61.03 183 TYR A C 1
ATOM 1533 O O . TYR A 1 183 ? 0.698 -5.793 3.025 1.00 61.03 183 TYR A O 1
ATOM 1541 N N . ALA A 1 184 ? 0.542 -5.068 5.148 1.00 69.69 184 ALA A N 1
ATOM 1542 C CA . ALA A 1 184 ? -0.470 -6.043 5.507 1.00 69.69 184 ALA A CA 1
ATOM 1543 C C . ALA A 1 184 ? -1.824 -5.546 4.995 1.00 69.69 184 ALA A C 1
ATOM 1545 O O . ALA A 1 184 ? -2.280 -4.462 5.365 1.00 69.69 184 ALA A O 1
ATOM 1546 N N . THR A 1 185 ? -2.471 -6.335 4.140 1.00 70.88 185 THR A N 1
ATOM 1547 C CA . THR A 1 185 ? -3.860 -6.081 3.764 1.00 70.88 185 THR A CA 1
ATOM 1548 C C . THR A 1 185 ? -4.750 -6.399 4.955 1.00 70.88 185 THR A C 1
ATOM 1550 O O . THR A 1 185 ? -4.729 -7.517 5.471 1.00 70.88 185 THR A O 1
ATOM 1553 N N . GLN A 1 186 ? -5.555 -5.428 5.371 1.00 77.00 186 GLN A N 1
ATOM 1554 C CA . GLN A 1 186 ? -6.564 -5.659 6.390 1.00 77.00 186 GLN A CA 1
ATOM 1555 C C . GLN A 1 186 ? -7.673 -6.543 5.813 1.00 77.00 186 GLN A C 1
ATOM 1557 O O . GLN A 1 186 ? -8.351 -6.161 4.858 1.00 77.00 186 GLN A O 1
ATOM 1562 N N . LYS A 1 187 ? -7.848 -7.734 6.385 1.00 77.62 187 LYS A N 1
ATOM 1563 C CA . LYS A 1 187 ? -8.967 -8.635 6.096 1.00 77.62 187 LYS A CA 1
ATOM 1564 C C . LYS A 1 187 ? -9.719 -8.879 7.390 1.00 77.62 187 LYS A C 1
ATOM 1566 O O . LYS A 1 187 ? -9.081 -9.182 8.393 1.00 77.62 187 LYS A O 1
ATOM 1571 N N . LEU A 1 188 ? -11.043 -8.740 7.355 1.00 81.75 188 LEU A N 1
ATOM 1572 C CA . LEU A 1 188 ? -11.852 -9.064 8.518 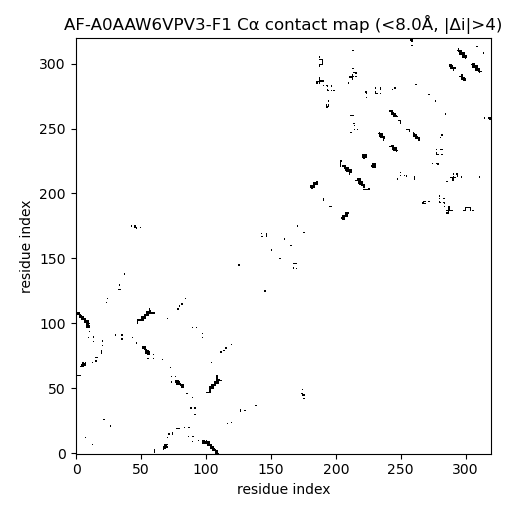1.00 81.75 188 LEU A CA 1
ATOM 1573 C C . LEU A 1 188 ? -11.842 -10.583 8.726 1.00 81.75 188 LEU A C 1
ATOM 1575 O O . LEU A 1 188 ? -12.199 -11.326 7.815 1.00 81.75 188 LEU A O 1
ATOM 1579 N N . LEU A 1 189 ? -11.384 -11.025 9.891 1.00 85.12 189 LEU A N 1
ATOM 1580 C CA . LEU A 1 189 ? -11.340 -12.419 10.316 1.00 85.12 189 LEU A CA 1
ATOM 1581 C C . LEU A 1 189 ? -11.887 -12.484 11.729 1.00 85.12 189 LEU A C 1
ATOM 1583 O O . LEU A 1 189 ? -11.492 -11.689 12.581 1.00 85.12 189 LEU A O 1
ATOM 1587 N N . TYR A 1 190 ? -12.803 -13.413 11.960 1.00 88.00 190 TYR A N 1
ATOM 1588 C CA . TYR A 1 190 ? -13.357 -13.621 13.283 1.00 88.00 190 TYR A CA 1
ATOM 1589 C C . TYR A 1 190 ? -12.330 -14.313 14.183 1.00 88.00 190 TYR A C 1
ATOM 1591 O O . TYR A 1 190 ? -11.920 -15.442 13.916 1.00 88.00 190 TYR A O 1
ATOM 1599 N N . HIS A 1 191 ? -11.949 -13.632 15.262 1.00 88.38 191 HIS A N 1
ATOM 1600 C CA . HIS A 1 191 ? -11.231 -14.222 16.388 1.00 88.38 191 HIS A CA 1
ATOM 1601 C C . HIS A 1 191 ? -12.063 -14.024 17.657 1.00 88.38 191 HIS A C 1
ATOM 1603 O O . HIS A 1 191 ? -12.513 -12.909 17.950 1.00 88.38 191 HIS A O 1
ATOM 1609 N N . GLU A 1 192 ? -12.282 -15.095 18.419 1.00 85.81 192 GLU A N 1
ATOM 1610 C CA . GLU A 1 192 ? -13.064 -15.004 19.651 1.00 85.81 192 GLU A CA 1
ATOM 1611 C C . GLU A 1 192 ? -12.247 -14.284 20.730 1.00 85.81 192 GLU A C 1
ATOM 1613 O O . GLU A 1 192 ? -12.735 -13.324 21.344 1.00 85.81 192 GLU A O 1
ATOM 1618 N N . TYR A 1 193 ? -10.965 -14.643 20.830 1.00 87.56 193 TYR A N 1
ATOM 1619 C CA . TYR A 1 193 ? -10.003 -14.092 21.776 1.00 87.56 193 TYR A CA 1
ATOM 1620 C C . TYR A 1 193 ? -8.704 -13.633 21.094 1.00 87.56 193 TYR A C 1
ATOM 1622 O O . TYR A 1 193 ? -8.415 -13.966 19.944 1.00 87.56 193 TYR A O 1
ATOM 1630 N N . ALA A 1 194 ? -7.906 -12.817 21.792 1.00 86.94 194 ALA A N 1
ATOM 1631 C CA . ALA A 1 194 ? -6.645 -12.303 21.243 1.00 86.94 194 ALA A CA 1
ATOM 1632 C C . ALA A 1 194 ? -5.552 -13.382 21.131 1.00 86.94 194 ALA A C 1
ATOM 1634 O O . ALA A 1 194 ? -4.679 -13.288 20.270 1.00 86.94 194 ALA A O 1
ATOM 1635 N N . ASP A 1 195 ? -5.587 -14.404 21.986 1.00 84.75 195 ASP A N 1
ATOM 1636 C CA . ASP A 1 195 ? -4.653 -15.533 21.975 1.00 84.75 195 ASP A CA 1
ATOM 1637 C C . ASP A 1 195 ? -4.885 -16.503 20.809 1.00 84.75 195 ASP A C 1
ATOM 1639 O O . ASP A 1 195 ? -3.936 -17.168 20.397 1.00 84.75 195 ASP A O 1
ATOM 1643 N N . ASP A 1 196 ? -6.078 -16.495 20.200 1.00 88.44 196 ASP A N 1
ATOM 1644 C CA . ASP A 1 196 ? -6.375 -17.241 18.966 1.00 88.44 196 ASP A CA 1
ATOM 1645 C C . ASP A 1 196 ? -5.506 -16.780 17.777 1.00 88.44 196 ASP A C 1
ATOM 1647 O O . ASP A 1 196 ? -5.458 -17.420 16.722 1.00 88.44 196 ASP A O 1
ATOM 1651 N N . ILE A 1 197 ? -4.814 -15.645 17.912 1.00 88.31 197 ILE A N 1
ATOM 1652 C CA . ILE A 1 197 ? -3.945 -15.098 16.876 1.00 88.31 197 ILE A CA 1
ATOM 1653 C C . ILE A 1 197 ? -2.573 -15.753 16.937 1.00 88.31 197 ILE A C 1
ATOM 1655 O O . ILE A 1 197 ? -1.737 -15.480 17.802 1.00 88.31 197 ILE A O 1
ATOM 1659 N N . ILE A 1 198 ? -2.313 -16.572 15.922 1.00 87.12 198 ILE A N 1
ATOM 1660 C CA . ILE A 1 198 ? -1.034 -17.250 15.733 1.00 87.12 198 ILE A CA 1
ATOM 1661 C C . ILE A 1 198 ? -0.016 -16.274 15.127 1.00 87.12 198 ILE A C 1
ATOM 1663 O O . ILE A 1 198 ? -0.032 -16.002 13.921 1.00 87.12 198 ILE A O 1
ATOM 1667 N N . LEU A 1 199 ? 0.909 -15.780 15.955 1.00 85.00 199 LEU A N 1
ATOM 1668 C CA . LEU A 1 199 ? 2.037 -14.953 15.520 1.00 85.00 199 LEU A CA 1
ATOM 1669 C C . LEU A 1 199 ? 3.053 -15.783 14.724 1.00 85.00 199 LEU A C 1
ATOM 1671 O O . LEU A 1 199 ? 3.696 -16.690 15.246 1.00 85.00 199 LEU A O 1
ATOM 1675 N N . LYS A 1 200 ? 3.245 -15.444 13.447 1.00 84.50 200 LYS A N 1
ATOM 1676 C CA . LYS A 1 200 ? 4.263 -16.066 12.583 1.00 84.50 200 LYS A CA 1
ATOM 1677 C C . LYS A 1 200 ? 5.467 -15.138 12.421 1.00 84.50 200 LYS A C 1
ATOM 1679 O O . LYS A 1 200 ? 5.305 -13.929 12.301 1.00 84.50 200 LYS A O 1
ATOM 1684 N N . LYS A 1 201 ? 6.687 -15.685 12.310 1.00 78.12 201 LYS A N 1
ATOM 1685 C CA . LYS A 1 201 ? 7.929 -14.886 12.152 1.00 78.12 201 LYS A CA 1
ATOM 1686 C C . LYS A 1 201 ? 7.877 -13.867 11.005 1.00 78.12 201 LYS A C 1
ATOM 1688 O O . LYS A 1 201 ? 8.455 -12.791 11.111 1.00 78.12 201 LYS A O 1
ATOM 1693 N N . ASN A 1 202 ? 7.200 -14.188 9.903 1.00 77.19 202 ASN A N 1
ATOM 1694 C CA . ASN A 1 202 ? 7.056 -13.279 8.764 1.00 77.19 202 ASN A CA 1
ATOM 1695 C C . ASN A 1 202 ? 6.149 -12.071 9.056 1.00 77.19 202 ASN A C 1
ATOM 1697 O O . ASN A 1 202 ? 6.311 -11.049 8.395 1.00 77.19 202 ASN A O 1
ATOM 1701 N N . MET A 1 203 ? 5.251 -12.155 10.043 1.00 81.12 203 MET A N 1
ATOM 1702 C CA . MET A 1 203 ? 4.323 -11.075 10.391 1.00 81.12 203 MET A CA 1
ATOM 1703 C C . MET A 1 203 ? 5.034 -9.816 10.890 1.00 81.12 203 MET A C 1
ATOM 1705 O O . MET A 1 203 ? 4.570 -8.708 10.624 1.00 81.12 203 MET A O 1
ATOM 1709 N N . HIS A 1 204 ? 6.187 -9.973 11.542 1.00 84.31 204 HIS A N 1
ATOM 1710 C CA . HIS A 1 204 ? 7.013 -8.869 12.039 1.00 84.31 204 HIS A CA 1
ATOM 1711 C C . HIS A 1 204 ? 7.686 -8.058 10.922 1.00 84.31 204 HIS A C 1
ATOM 1713 O O . HIS A 1 204 ? 8.214 -6.983 11.180 1.00 84.31 204 HIS A O 1
ATOM 1719 N N . LYS A 1 205 ? 7.665 -8.540 9.670 1.00 78.19 205 LYS A N 1
ATOM 1720 C CA . LYS A 1 205 ? 8.237 -7.839 8.507 1.00 78.19 205 LYS A CA 1
ATOM 1721 C C . LYS A 1 205 ? 7.252 -6.869 7.841 1.00 78.19 205 LYS A C 1
ATOM 1723 O O . LYS A 1 205 ? 7.654 -6.144 6.931 1.00 78.19 205 LYS A O 1
ATOM 1728 N N . TYR A 1 206 ? 5.974 -6.897 8.225 1.00 78.56 206 TYR A N 1
ATOM 1729 C CA . TYR A 1 206 ? 4.926 -6.112 7.576 1.00 78.56 206 TYR A CA 1
ATOM 1730 C C . TYR A 1 206 ? 4.766 -4.714 8.177 1.00 78.56 206 TYR A C 1
ATOM 1732 O O . TYR A 1 206 ? 5.031 -4.483 9.356 1.00 78.56 206 TYR A O 1
ATOM 1740 N N . ILE A 1 207 ? 4.264 -3.799 7.346 1.00 83.19 207 ILE A N 1
ATOM 1741 C CA . ILE A 1 207 ? 3.729 -2.506 7.779 1.00 83.19 207 ILE A CA 1
ATOM 1742 C C . ILE A 1 207 ? 2.210 -2.624 7.806 1.00 83.19 207 ILE A C 1
ATOM 1744 O O . ILE A 1 207 ? 1.584 -2.813 6.760 1.00 83.19 207 ILE A O 1
ATOM 1748 N N . TYR A 1 208 ? 1.612 -2.509 8.985 1.00 87.12 208 TYR A N 1
ATOM 1749 C CA . TYR A 1 208 ? 0.164 -2.588 9.140 1.00 87.12 208 TYR A CA 1
ATOM 1750 C C . TYR A 1 208 ? -0.429 -1.191 8.998 1.00 87.12 208 TYR A C 1
ATOM 1752 O O . TYR A 1 208 ? -0.092 -0.291 9.766 1.00 87.12 208 TYR A O 1
ATOM 1760 N N . VAL A 1 209 ? -1.291 -1.001 7.999 1.00 85.56 209 VAL A N 1
ATOM 1761 C CA . VAL A 1 209 ? -2.038 0.249 7.818 1.00 85.56 209 VAL A CA 1
ATOM 1762 C C . VAL A 1 209 ? -3.375 0.090 8.521 1.00 85.56 209 VAL A C 1
ATOM 1764 O O . VAL A 1 209 ? -4.247 -0.626 8.035 1.00 85.56 209 VAL A O 1
ATOM 1767 N N . PHE A 1 210 ? -3.517 0.722 9.680 1.00 87.75 210 PHE A N 1
ATOM 1768 C CA . PHE A 1 210 ? -4.712 0.632 10.509 1.00 87.75 210 PHE A CA 1
ATOM 1769 C C . PHE A 1 210 ? -5.414 1.985 10.561 1.00 87.75 210 PHE A C 1
ATOM 1771 O O . PHE A 1 210 ? -4.797 2.994 10.898 1.00 87.75 210 PHE A O 1
ATOM 1778 N N . TYR A 1 211 ? -6.700 2.007 10.230 1.00 87.38 211 TYR A N 1
ATOM 1779 C CA . TYR A 1 211 ? -7.541 3.195 10.351 1.00 87.38 211 TYR A CA 1
ATOM 1780 C C . TYR A 1 211 ? -8.254 3.151 11.695 1.00 87.38 211 TYR A C 1
ATOM 1782 O O . TYR A 1 211 ? -8.860 2.130 12.025 1.00 87.38 211 TYR A O 1
ATOM 1790 N N . CYS A 1 212 ? -8.184 4.237 12.465 1.00 87.88 212 CYS A N 1
ATOM 1791 C CA . CYS A 1 212 ? -8.912 4.337 13.722 1.00 87.88 212 CYS A CA 1
ATOM 1792 C C . CYS A 1 212 ? -10.416 4.122 13.465 1.00 87.88 212 CYS A C 1
ATOM 1794 O O . CYS A 1 212 ? -10.993 4.872 12.679 1.00 87.88 212 CYS A O 1
ATOM 1796 N N . PRO A 1 213 ? -11.078 3.156 14.129 1.00 87.56 213 PRO A N 1
ATOM 1797 C CA . PRO A 1 213 ? -12.504 2.908 13.913 1.00 87.56 213 PRO A CA 1
ATOM 1798 C C . PRO A 1 213 ? -13.429 4.062 14.316 1.00 87.56 213 PRO A C 1
ATOM 1800 O O . PRO A 1 213 ? -14.589 4.039 13.936 1.00 87.56 213 PRO A O 1
ATOM 1803 N N . LEU A 1 214 ? -12.936 5.039 15.085 1.00 86.38 214 LEU A N 1
ATOM 1804 C CA . LEU A 1 214 ? -13.731 6.179 15.548 1.00 86.38 214 LEU A CA 1
ATOM 1805 C C . LEU A 1 214 ? -13.552 7.412 14.660 1.00 86.38 214 LEU A C 1
ATOM 1807 O O . LEU A 1 214 ? -14.538 7.988 14.230 1.00 86.38 214 LEU A O 1
ATOM 1811 N N . CYS A 1 215 ? -12.311 7.820 14.379 1.00 82.19 215 CYS A N 1
ATOM 1812 C CA . CYS A 1 215 ? -12.037 9.062 13.642 1.00 82.19 215 CYS A CA 1
ATOM 1813 C C . CYS A 1 215 ? -11.530 8.850 12.209 1.00 82.19 215 CYS A C 1
ATOM 1815 O O . CYS A 1 215 ? -11.202 9.817 11.533 1.00 82.19 215 CYS A O 1
ATOM 1817 N N . GLY A 1 216 ? -11.355 7.605 11.758 1.00 81.88 216 GLY A N 1
ATOM 1818 C CA . GLY A 1 216 ? -10.837 7.304 10.421 1.00 81.88 216 GLY A CA 1
ATOM 1819 C C . GLY A 1 216 ? -9.352 7.625 10.207 1.00 81.88 216 GLY A C 1
ATOM 1820 O O . GLY A 1 216 ? -8.814 7.309 9.147 1.00 81.88 216 GLY A O 1
ATOM 1821 N N . LEU A 1 217 ? -8.648 8.190 11.197 1.00 83.31 217 LEU A N 1
ATOM 1822 C CA . LEU A 1 217 ? -7.236 8.557 11.065 1.00 83.31 217 LEU A CA 1
ATOM 1823 C C . LEU A 1 217 ? -6.355 7.332 10.776 1.00 83.31 217 LEU A C 1
ATOM 1825 O O . LEU A 1 217 ? -6.458 6.293 11.434 1.00 83.31 217 LEU A O 1
ATOM 1829 N N . GLN A 1 218 ? -5.458 7.465 9.799 1.00 84.12 218 GLN A N 1
ATOM 1830 C CA . GLN A 1 218 ? -4.544 6.400 9.398 1.00 84.12 218 GLN A CA 1
ATOM 1831 C C . GLN A 1 218 ? -3.315 6.315 10.311 1.00 84.12 218 GLN A C 1
ATOM 1833 O O . GLN A 1 218 ? -2.605 7.297 10.526 1.00 84.12 218 GLN A O 1
ATOM 1838 N N . HIS A 1 219 ? -2.979 5.098 10.733 1.00 84.69 219 HIS A N 1
ATOM 1839 C CA . HIS A 1 219 ? -1.774 4.779 11.489 1.00 84.69 219 HIS A CA 1
ATOM 1840 C C . HIS A 1 219 ? -0.957 3.692 10.787 1.00 84.69 219 HIS A C 1
ATOM 1842 O O . HIS A 1 219 ? -1.489 2.670 10.357 1.00 84.69 219 HIS A O 1
ATOM 1848 N N . ASN A 1 220 ? 0.357 3.906 10.694 1.00 87.44 220 ASN A N 1
ATOM 1849 C CA . ASN A 1 220 ? 1.301 2.899 10.213 1.00 87.44 220 ASN A CA 1
ATOM 1850 C C . ASN A 1 220 ? 1.961 2.232 11.421 1.00 87.44 220 ASN A C 1
ATOM 1852 O O . ASN A 1 220 ? 2.714 2.878 12.158 1.00 87.44 220 ASN A O 1
ATOM 1856 N N . ILE A 1 221 ? 1.664 0.951 11.620 1.00 90.62 221 ILE A N 1
ATOM 1857 C CA . ILE A 1 221 ? 2.020 0.215 12.830 1.00 90.62 221 ILE A CA 1
ATOM 1858 C C . ILE A 1 221 ? 3.009 -0.898 12.503 1.00 90.62 221 ILE A C 1
ATOM 1860 O O . ILE A 1 221 ? 2.869 -1.627 11.518 1.00 90.62 221 ILE A O 1
ATOM 1864 N N . PHE A 1 222 ? 4.018 -1.005 13.360 1.00 91.62 222 PHE A N 1
ATOM 1865 C CA . PHE A 1 222 ? 5.085 -1.987 13.322 1.00 91.62 222 PHE A CA 1
ATOM 1866 C C . PHE A 1 222 ? 5.057 -2.783 14.631 1.00 91.62 222 PHE A C 1
ATOM 1868 O O . PHE A 1 222 ? 5.149 -2.196 15.716 1.00 91.62 222 PHE A O 1
ATOM 1875 N N . LEU A 1 223 ? 4.937 -4.107 14.514 1.00 91.94 223 LEU A N 1
ATOM 1876 C CA . LEU A 1 223 ? 4.952 -5.038 15.647 1.00 91.94 223 LEU A CA 1
ATOM 1877 C C . LEU A 1 223 ? 6.293 -4.985 16.404 1.00 91.94 223 LEU A C 1
ATOM 1879 O O . LEU A 1 223 ? 7.315 -4.601 15.824 1.00 91.94 223 LEU A O 1
ATOM 1883 N N . LYS A 1 224 ? 6.300 -5.415 17.675 1.00 82.19 224 LYS A N 1
ATOM 1884 C CA . LYS A 1 224 ? 7.534 -5.731 18.419 1.00 82.19 224 LYS A CA 1
ATOM 1885 C C . LYS A 1 224 ? 8.359 -6.729 17.597 1.00 82.19 224 LYS A C 1
ATOM 1887 O O . LYS A 1 224 ? 7.767 -7.583 16.956 1.00 82.19 224 LYS A O 1
ATOM 1892 N N . ASP A 1 225 ? 9.678 -6.560 17.544 1.00 81.31 225 ASP A N 1
ATOM 1893 C CA . ASP A 1 225 ? 10.653 -7.230 16.646 1.00 81.31 225 ASP A CA 1
ATOM 1894 C C . ASP A 1 225 ? 10.860 -6.603 15.257 1.00 81.31 225 ASP A C 1
ATOM 1896 O O . ASP A 1 225 ? 11.817 -6.944 14.555 1.00 81.31 225 ASP A O 1
ATOM 1900 N N . HIS A 1 226 ? 10.040 -5.634 14.843 1.00 83.81 226 HIS A N 1
ATOM 1901 C CA . HIS A 1 226 ? 10.381 -4.806 13.687 1.00 83.81 226 HIS A CA 1
ATOM 1902 C C . HIS A 1 226 ? 11.417 -3.735 14.081 1.00 83.81 226 HIS A C 1
ATOM 1904 O O . HIS A 1 226 ? 11.319 -3.133 15.147 1.00 83.81 226 HIS A O 1
ATOM 1910 N N . LYS A 1 227 ? 12.364 -3.396 13.188 1.00 79.31 227 LYS A N 1
ATOM 1911 C CA . LYS A 1 227 ? 13.409 -2.370 13.443 1.00 79.31 227 LYS A CA 1
ATOM 1912 C C . LYS A 1 227 ? 12.845 -1.017 13.910 1.00 79.31 227 LYS A C 1
ATOM 1914 O O . LYS A 1 227 ? 13.489 -0.300 14.662 1.00 79.31 227 LYS A O 1
ATOM 1919 N N . ASN A 1 228 ? 11.639 -0.687 13.452 1.00 83.31 228 ASN A N 1
ATOM 1920 C CA . ASN A 1 228 ? 10.915 0.546 13.778 1.00 83.31 228 ASN A CA 1
ATOM 1921 C C . ASN A 1 228 ? 9.652 0.278 14.618 1.00 83.31 228 ASN A C 1
ATOM 1923 O O . ASN A 1 228 ? 8.645 0.956 14.411 1.00 83.31 228 ASN A O 1
ATOM 1927 N N . ALA A 1 229 ? 9.664 -0.754 15.470 1.00 88.38 229 ALA A N 1
ATOM 1928 C CA . ALA A 1 229 ? 8.527 -1.141 16.307 1.00 88.38 229 ALA A CA 1
ATOM 1929 C C . ALA A 1 229 ? 7.895 0.074 17.006 1.00 88.38 229 ALA A C 1
ATOM 1931 O O . ALA A 1 229 ? 8.583 0.925 17.575 1.00 88.38 229 ALA A O 1
ATOM 1932 N N . ASN A 1 230 ? 6.570 0.177 16.931 1.00 92.75 230 ASN A N 1
ATOM 1933 C CA . ASN A 1 230 ? 5.822 1.280 17.534 1.00 92.75 230 ASN A CA 1
ATOM 1934 C C . ASN A 1 230 ? 4.445 0.868 18.067 1.00 92.75 230 ASN A C 1
ATOM 1936 O O . ASN A 1 230 ? 3.696 1.743 18.491 1.00 92.75 230 ASN A O 1
ATOM 1940 N N . VAL A 1 231 ? 4.102 -0.423 18.043 1.00 92.44 231 VAL A N 1
ATOM 1941 C CA . VAL A 1 231 ? 2.795 -0.927 18.488 1.00 92.44 231 VAL A CA 1
ATOM 1942 C C . VAL A 1 231 ? 2.454 -0.497 19.921 1.00 92.44 231 VAL A C 1
ATOM 1944 O O . VAL A 1 231 ? 1.329 -0.073 20.169 1.00 92.44 231 VAL A O 1
ATOM 1947 N N . ASP A 1 232 ? 3.440 -0.447 20.818 1.00 89.94 232 ASP A N 1
ATOM 1948 C CA . ASP A 1 232 ? 3.285 -0.024 22.221 1.00 89.94 232 ASP A CA 1
ATOM 1949 C C . ASP A 1 232 ? 2.911 1.456 22.377 1.00 89.94 232 ASP A C 1
ATOM 1951 O O . ASP A 1 232 ? 2.412 1.883 23.415 1.00 89.94 232 ASP A O 1
ATOM 1955 N N . LYS A 1 233 ? 3.137 2.273 21.339 1.00 90.31 233 LYS A N 1
ATOM 1956 C CA . LYS A 1 233 ? 2.674 3.668 21.333 1.00 90.31 233 LYS A CA 1
ATOM 1957 C C . LYS A 1 233 ? 1.161 3.755 21.154 1.00 90.31 233 LYS A C 1
ATOM 1959 O O . LYS A 1 233 ? 0.573 4.750 21.568 1.00 90.31 233 LYS A O 1
ATOM 1964 N N . TYR A 1 234 ? 0.566 2.747 20.519 1.00 90.75 234 TYR A N 1
ATOM 1965 C CA . TYR A 1 234 ? -0.843 2.725 20.144 1.00 90.75 234 TYR A CA 1
ATOM 1966 C C . TYR A 1 234 ? -1.672 1.786 21.008 1.00 90.75 234 TYR A C 1
ATOM 1968 O O . TYR A 1 234 ? -2.836 2.072 21.232 1.00 90.75 234 TYR A O 1
ATOM 1976 N N . ILE A 1 235 ? -1.123 0.678 21.495 1.00 91.69 235 ILE A N 1
ATOM 1977 C CA . ILE A 1 235 ? -1.855 -0.226 22.381 1.00 91.69 235 ILE A CA 1
ATOM 1978 C C . ILE A 1 235 ? -1.499 0.096 23.826 1.00 91.69 235 ILE A C 1
ATOM 1980 O O . ILE A 1 235 ? -0.337 0.008 24.214 1.00 91.69 235 ILE A O 1
ATOM 1984 N N . LYS A 1 236 ? -2.505 0.455 24.624 1.00 88.69 236 LYS A N 1
ATOM 1985 C CA . LYS A 1 236 ? -2.346 0.765 26.050 1.00 88.69 236 LYS A CA 1
ATOM 1986 C C . LYS A 1 236 ? -3.345 -0.014 26.887 1.00 88.69 236 LYS A C 1
ATOM 1988 O O . LYS A 1 236 ? -4.448 -0.303 26.431 1.00 88.69 236 LYS A O 1
ATOM 1993 N N . ILE A 1 237 ? -2.957 -0.331 28.115 1.00 85.12 237 ILE A N 1
ATOM 1994 C CA . ILE A 1 237 ? -3.870 -0.859 29.128 1.00 85.12 237 ILE A CA 1
ATOM 1995 C C . ILE A 1 237 ? -4.427 0.344 29.885 1.00 85.12 237 ILE A C 1
ATOM 1997 O O . ILE A 1 237 ? -3.669 1.180 30.372 1.00 85.12 237 ILE A O 1
ATOM 2001 N N . ASP A 1 238 ? -5.747 0.451 29.908 1.00 82.81 238 ASP A N 1
ATOM 2002 C CA . ASP A 1 238 ? -6.492 1.476 30.621 1.00 82.81 238 ASP A CA 1
ATOM 2003 C C . ASP A 1 238 ? -7.083 0.833 31.876 1.00 82.81 238 ASP A C 1
ATOM 2005 O O . ASP A 1 238 ? -8.082 0.112 31.801 1.00 82.81 238 ASP A O 1
ATOM 2009 N N . GLU A 1 239 ? -6.409 1.022 33.011 1.00 79.19 239 GLU A N 1
ATOM 2010 C CA . GLU A 1 239 ? -6.763 0.355 34.272 1.00 79.19 239 GLU A CA 1
ATOM 2011 C C . GLU A 1 239 ? -8.117 0.845 34.811 1.00 79.19 239 GLU A C 1
ATOM 2013 O O . GLU A 1 239 ? -8.901 0.033 35.299 1.00 79.19 239 GLU A O 1
ATOM 2018 N N . ASP A 1 240 ? -8.454 2.125 34.613 1.00 79.81 240 ASP A N 1
ATOM 2019 C CA . ASP A 1 240 ? -9.723 2.716 35.069 1.00 79.81 240 ASP A CA 1
ATOM 2020 C C . ASP A 1 240 ? -10.944 2.048 34.420 1.00 79.81 240 ASP A C 1
ATOM 2022 O O . ASP A 1 240 ? -11.954 1.790 35.074 1.00 79.81 240 ASP A O 1
ATOM 2026 N N . SER A 1 241 ? -10.854 1.731 33.125 1.00 76.06 241 SER A N 1
ATOM 2027 C CA . SER A 1 241 ? -11.935 1.068 32.388 1.00 76.06 241 SER A CA 1
ATOM 2028 C C . SER A 1 241 ? -11.774 -0.456 32.308 1.00 76.06 241 SER A C 1
ATOM 2030 O O . SER A 1 241 ? -12.652 -1.133 31.767 1.00 76.06 241 SER A O 1
ATOM 2032 N N . ASN A 1 242 ? -10.675 -1.010 32.838 1.00 81.31 242 ASN A N 1
ATOM 2033 C CA . ASN A 1 242 ? -10.249 -2.405 32.679 1.00 81.31 242 ASN A CA 1
ATOM 2034 C C . ASN A 1 242 ? -10.285 -2.874 31.205 1.00 81.31 242 ASN A C 1
ATOM 2036 O O . ASN A 1 242 ? -10.766 -3.966 30.857 1.00 81.31 242 ASN A O 1
ATOM 2040 N N . ARG A 1 243 ? -9.815 -2.010 30.298 1.00 84.38 243 ARG A N 1
ATOM 2041 C CA . ARG A 1 243 ? -9.794 -2.251 28.847 1.00 84.38 243 ARG A CA 1
ATOM 2042 C C . ARG A 1 243 ? -8.392 -2.135 28.292 1.00 84.38 243 ARG A C 1
ATOM 2044 O O . ARG A 1 243 ? -7.541 -1.424 28.809 1.00 84.38 243 ARG A O 1
ATOM 2051 N N . ILE A 1 244 ? -8.185 -2.791 27.159 1.00 88.50 244 ILE A N 1
ATOM 2052 C CA . ILE A 1 244 ? -7.031 -2.539 26.309 1.00 88.50 244 ILE A CA 1
ATOM 2053 C C . ILE A 1 244 ? -7.498 -1.698 25.140 1.00 88.50 244 ILE A C 1
ATOM 2055 O O . ILE A 1 244 ? -8.423 -2.072 24.413 1.00 88.50 244 ILE A O 1
ATOM 2059 N N . ILE A 1 245 ? -6.870 -0.541 25.003 1.00 88.88 245 ILE A N 1
ATOM 2060 C CA . ILE A 1 245 ? -7.282 0.521 24.105 1.00 88.88 245 ILE A CA 1
ATOM 2061 C C . ILE A 1 245 ? -6.285 0.697 22.966 1.00 88.88 245 ILE A C 1
ATOM 2063 O O . ILE A 1 245 ? -5.077 0.532 23.128 1.00 88.88 245 ILE A O 1
ATOM 2067 N N . PHE A 1 246 ? -6.824 1.089 21.820 1.00 91.25 246 PHE A N 1
ATOM 2068 C CA . PHE A 1 246 ? -6.099 1.735 20.749 1.00 91.25 246 PHE A CA 1
ATOM 2069 C C . PHE A 1 246 ? -6.094 3.249 21.002 1.00 91.25 246 PHE A C 1
ATOM 2071 O O . PHE A 1 246 ? -7.112 3.926 20.842 1.00 91.25 246 PHE A O 1
ATOM 2078 N N . ASP A 1 247 ? -4.949 3.770 21.425 1.00 88.38 247 ASP A N 1
ATOM 2079 C CA . ASP A 1 247 ? -4.722 5.172 21.746 1.00 88.38 247 ASP A CA 1
ATOM 2080 C C . ASP A 1 247 ? -4.525 5.999 20.471 1.00 88.38 247 ASP A C 1
ATOM 2082 O O . ASP A 1 247 ? -3.421 6.154 19.939 1.00 88.38 247 ASP A O 1
ATOM 2086 N N . CYS A 1 248 ? -5.637 6.528 19.968 1.00 86.06 248 CYS A N 1
ATOM 2087 C CA . CYS A 1 248 ? -5.646 7.551 18.939 1.00 86.06 248 CYS A CA 1
ATOM 2088 C C . CYS A 1 248 ? -5.962 8.898 19.587 1.00 86.06 248 CYS A C 1
ATOM 2090 O O . CYS A 1 248 ? -6.949 9.036 20.302 1.00 86.06 248 CYS A O 1
ATOM 2092 N N . LYS A 1 249 ? -5.145 9.916 19.299 1.00 77.75 249 LYS A N 1
ATOM 2093 C CA . LYS A 1 249 ? -5.382 11.289 19.775 1.00 77.75 249 LYS A CA 1
ATOM 2094 C C . LYS A 1 249 ? -6.568 11.974 19.087 1.00 77.75 249 LYS A C 1
ATOM 2096 O O . LYS A 1 249 ? -6.893 13.093 19.467 1.00 77.75 249 LYS A O 1
ATOM 2101 N N . HIS A 1 250 ? -7.144 11.341 18.059 1.00 74.25 250 HIS A N 1
ATOM 2102 C CA . HIS A 1 250 ? -8.285 11.838 17.282 1.00 74.25 250 HIS A CA 1
ATOM 2103 C C . HIS A 1 250 ? -8.105 13.277 16.776 1.00 74.25 250 HIS A C 1
ATOM 2105 O O . HIS A 1 250 ? -9.054 14.060 16.728 1.00 74.25 250 HIS A O 1
ATOM 2111 N N . LEU A 1 251 ? -6.860 13.637 16.433 1.00 66.06 251 LEU A N 1
ATOM 2112 C CA . LEU A 1 251 ? -6.494 14.989 16.013 1.00 66.06 251 LEU A CA 1
ATOM 2113 C C . LEU A 1 251 ? -7.341 15.404 14.806 1.00 66.06 251 LEU A C 1
ATOM 2115 O O . LEU A 1 251 ? -7.273 14.755 13.766 1.00 66.06 251 LEU A O 1
ATOM 2119 N N . GLY A 1 252 ? -8.104 16.489 14.956 1.00 56.78 252 GLY A N 1
ATOM 2120 C CA . GLY A 1 252 ? -8.961 17.026 13.898 1.00 56.78 252 GLY A CA 1
ATOM 2121 C C . GLY A 1 252 ? -10.382 16.454 13.842 1.00 56.78 252 GLY A C 1
ATOM 2122 O O . GLY A 1 252 ? -11.102 16.802 12.917 1.00 56.78 252 GLY A O 1
ATOM 2123 N N . SER A 1 253 ? -10.804 15.625 14.804 1.00 59.62 253 SER A N 1
ATOM 2124 C CA . SER A 1 253 ? -12.203 15.176 14.916 1.00 59.62 253 SER A CA 1
ATOM 2125 C C . SER A 1 253 ? -12.913 15.798 16.123 1.00 59.62 253 SER A C 1
ATOM 2127 O O . SER A 1 253 ? -12.275 16.118 17.126 1.00 59.62 253 SER A O 1
ATOM 2129 N N . GLU A 1 254 ? -14.242 15.910 16.057 1.00 58.88 254 GLU A N 1
ATOM 2130 C CA . GLU A 1 254 ? -15.092 16.363 17.176 1.00 58.88 254 GLU A CA 1
ATOM 2131 C C . GLU A 1 254 ? -15.157 15.348 18.335 1.00 58.88 254 GLU A C 1
ATOM 2133 O O . GLU A 1 254 ? -15.689 15.623 19.415 1.00 58.88 254 GLU A O 1
ATOM 2138 N N . ILE A 1 255 ? -14.584 14.158 18.132 1.00 63.88 255 ILE A N 1
ATOM 2139 C CA . ILE A 1 255 ? -14.510 13.082 19.112 1.00 63.88 255 ILE A CA 1
ATOM 2140 C C . ILE A 1 255 ? -13.427 13.461 20.123 1.00 63.88 255 ILE A C 1
ATOM 2142 O O . ILE A 1 255 ? -12.237 13.218 19.922 1.00 63.88 255 ILE A O 1
ATOM 2146 N N . GLY A 1 256 ? -13.845 14.107 21.214 1.00 57.94 256 GLY A N 1
ATOM 2147 C CA . GLY A 1 256 ? -12.947 14.514 22.291 1.00 57.94 256 GLY A CA 1
ATOM 2148 C C . GLY A 1 256 ? -12.024 13.374 22.740 1.00 57.94 256 GLY A C 1
ATOM 2149 O O . GLY A 1 256 ? -12.419 12.208 22.791 1.00 57.94 256 GLY A O 1
ATOM 2150 N N . SER A 1 257 ? -10.796 13.724 23.128 1.00 59.41 257 SER A N 1
ATOM 2151 C CA . SER A 1 257 ? -9.700 12.808 23.501 1.00 59.41 257 SER A CA 1
ATOM 2152 C C . SER A 1 257 ? -10.008 11.799 24.622 1.00 59.41 257 SER A C 1
ATOM 2154 O O . SER A 1 257 ? -9.176 10.946 24.925 1.00 59.41 257 SER A O 1
ATOM 2156 N N . LYS A 1 258 ? -11.186 11.886 25.251 1.00 62.41 258 LYS A N 1
ATOM 2157 C CA . LYS A 1 258 ? -11.630 10.999 26.330 1.00 62.41 258 LYS A CA 1
ATOM 2158 C C . LYS A 1 258 ? -12.097 9.627 25.834 1.00 62.41 258 LYS A C 1
ATOM 2160 O O . LYS A 1 258 ? -11.982 8.661 26.579 1.00 62.41 258 LYS A O 1
ATOM 2165 N N . ILE A 1 259 ? -12.598 9.514 24.601 1.00 72.50 259 ILE A N 1
ATOM 2166 C CA . ILE A 1 259 ? -13.202 8.262 24.119 1.00 72.50 259 ILE A CA 1
ATOM 2167 C C . ILE A 1 259 ? -12.163 7.429 23.382 1.00 72.50 259 ILE A C 1
ATOM 2169 O O . ILE A 1 259 ? -11.625 7.824 22.346 1.00 72.50 259 ILE A O 1
ATOM 2173 N N . LYS A 1 260 ? -11.901 6.237 23.911 1.00 77.44 260 LYS A N 1
ATOM 2174 C CA . LYS A 1 260 ? -10.896 5.315 23.387 1.00 77.44 260 LYS A CA 1
ATOM 2175 C C . LYS A 1 260 ? -11.560 4.070 22.814 1.00 77.44 260 LYS A C 1
ATOM 2177 O O . LYS A 1 260 ? -12.448 3.462 23.413 1.00 77.44 260 LYS A O 1
ATOM 2182 N N . PHE A 1 261 ? -11.116 3.678 21.628 1.00 87.50 261 PHE A N 1
ATOM 2183 C CA . PHE A 1 261 ? -11.530 2.423 21.019 1.00 87.50 261 PHE A CA 1
ATOM 2184 C C . PHE A 1 261 ? -10.763 1.273 21.674 1.00 87.50 261 PHE A C 1
ATOM 2186 O O . PHE A 1 261 ? -9.556 1.379 21.852 1.00 87.50 261 PHE A O 1
ATOM 2193 N N . GLY A 1 262 ? -11.421 0.176 22.043 1.00 87.81 262 GLY A N 1
ATOM 2194 C CA . GLY A 1 262 ? -10.735 -0.913 22.737 1.00 87.81 262 GLY A CA 1
ATOM 2195 C C . GLY A 1 262 ? -11.632 -2.088 23.080 1.00 87.81 262 GLY A C 1
ATOM 2196 O O . GLY A 1 262 ? -12.836 -2.058 22.826 1.00 87.81 262 GLY A O 1
ATOM 2197 N N . ILE A 1 263 ? -11.055 -3.107 23.708 1.00 88.62 263 ILE A N 1
ATOM 2198 C CA . ILE A 1 263 ? -11.746 -4.318 24.167 1.00 88.62 263 ILE A CA 1
ATOM 2199 C C . ILE A 1 263 ? -11.557 -4.512 25.670 1.00 88.62 263 ILE A C 1
ATOM 2201 O O . ILE A 1 263 ? -10.593 -4.020 26.248 1.00 88.62 263 ILE A O 1
ATOM 2205 N N . LYS A 1 264 ? -12.476 -5.238 26.314 1.00 86.62 264 LYS A N 1
ATOM 2206 C CA . LYS A 1 264 ? -12.331 -5.613 27.727 1.00 86.62 264 LYS A CA 1
ATOM 2207 C C . LYS A 1 264 ? -11.107 -6.502 27.935 1.00 86.62 264 LYS A C 1
ATOM 2209 O O . LYS A 1 264 ? -10.876 -7.403 27.129 1.00 86.62 264 LYS A O 1
ATOM 2214 N N . ARG A 1 265 ? -10.393 -6.309 29.048 1.00 84.25 265 ARG A N 1
ATOM 2215 C CA . ARG A 1 265 ? -9.248 -7.149 29.436 1.00 84.25 265 ARG A CA 1
ATOM 2216 C C . ARG A 1 265 ? -9.634 -8.615 29.644 1.00 84.25 265 ARG A C 1
ATOM 2218 O O . ARG A 1 265 ? -8.832 -9.484 29.350 1.00 84.25 265 ARG A O 1
ATOM 2225 N N . GLU A 1 266 ? -10.881 -8.888 30.030 1.00 83.38 266 GLU A N 1
ATOM 2226 C CA . GLU A 1 266 ? -11.469 -10.239 30.130 1.00 83.38 266 GLU A CA 1
ATOM 2227 C C . GLU A 1 266 ? -11.386 -11.051 28.821 1.00 83.38 266 GLU A C 1
ATOM 2229 O O . GLU A 1 266 ? -11.428 -12.275 28.853 1.00 83.38 266 GLU A O 1
ATOM 2234 N N . LYS A 1 267 ? -11.270 -10.388 27.657 1.00 82.19 267 LYS A N 1
ATOM 2235 C CA . LYS A 1 267 ? -11.042 -11.068 26.370 1.00 82.19 267 LYS A CA 1
ATOM 2236 C C . LYS A 1 267 ? -9.605 -11.573 26.191 1.00 82.19 267 LYS A C 1
ATOM 2238 O O . LYS A 1 267 ? -9.310 -12.212 25.182 1.00 82.19 267 LYS A O 1
ATOM 2243 N N . LEU A 1 268 ? -8.708 -11.262 27.120 1.00 81.06 268 LEU A N 1
ATOM 2244 C CA . LEU A 1 268 ? -7.404 -11.896 27.212 1.00 81.06 268 LEU A CA 1
ATOM 2245 C C . LEU A 1 268 ? -7.483 -13.092 28.149 1.00 81.06 268 LEU A C 1
ATOM 2247 O O . LEU A 1 268 ? -7.978 -12.971 29.269 1.00 81.06 268 LEU A O 1
ATOM 2251 N N . LYS A 1 269 ? -6.902 -14.218 27.740 1.00 70.31 269 LYS A N 1
ATOM 2252 C CA . LYS A 1 269 ? -6.574 -15.277 28.695 1.00 70.31 269 LYS A CA 1
ATOM 2253 C C . LYS A 1 269 ? -5.412 -14.822 29.583 1.00 70.31 269 LYS A C 1
ATOM 2255 O O . LYS A 1 269 ? -4.523 -14.099 29.134 1.00 70.31 269 LYS A O 1
ATOM 2260 N N . SER A 1 270 ? -5.426 -15.253 30.841 1.00 64.06 270 SER A N 1
ATOM 2261 C CA . SER A 1 270 ? -4.505 -14.839 31.912 1.00 64.06 270 SER A CA 1
ATOM 2262 C C . SER A 1 270 ? -3.020 -15.142 31.661 1.00 64.06 270 SER A C 1
ATOM 2264 O O . SER A 1 270 ? -2.176 -14.654 32.402 1.00 64.06 270 SER A O 1
ATOM 2266 N N . GLU A 1 271 ? -2.692 -15.927 30.634 1.00 61.00 271 GLU A N 1
ATOM 2267 C CA . GLU A 1 271 ? -1.357 -16.500 30.399 1.00 61.00 271 GLU A CA 1
ATOM 2268 C C . GLU A 1 271 ? -0.528 -15.777 29.323 1.00 61.00 271 GLU A C 1
ATOM 2270 O O . GLU A 1 271 ? 0.561 -16.225 28.966 1.00 61.00 271 GLU A O 1
ATOM 2275 N N . LEU A 1 272 ? -1.012 -14.668 28.759 1.00 65.81 272 LEU A N 1
ATOM 2276 C CA . LEU A 1 272 ? -0.236 -13.934 27.759 1.00 65.81 272 LEU A CA 1
ATOM 2277 C C . LEU A 1 272 ? 0.958 -13.218 28.413 1.00 65.81 272 LEU A C 1
ATOM 2279 O O . LEU A 1 272 ? 0.780 -12.341 29.254 1.00 65.81 272 LEU A O 1
ATOM 2283 N N . ASN A 1 273 ? 2.178 -13.544 27.976 1.00 64.31 273 ASN A N 1
ATOM 2284 C CA . ASN A 1 273 ? 3.391 -12.819 28.366 1.00 64.31 273 ASN A CA 1
ATOM 2285 C C . ASN A 1 273 ? 3.277 -11.331 27.999 1.00 64.31 273 ASN A C 1
ATOM 2287 O O . ASN A 1 273 ? 2.903 -11.015 26.867 1.00 64.31 273 ASN A O 1
ATOM 2291 N N . ASN A 1 274 ? 3.687 -10.428 28.901 1.00 64.62 274 ASN A N 1
ATOM 2292 C CA . ASN A 1 274 ? 3.604 -8.967 28.717 1.00 64.62 274 ASN A CA 1
ATOM 2293 C C . ASN A 1 274 ? 4.145 -8.473 27.361 1.00 64.62 274 ASN A C 1
ATOM 2295 O O . ASN A 1 274 ? 3.612 -7.520 26.790 1.00 64.62 274 ASN A O 1
ATOM 2299 N N . ASP A 1 275 ? 5.166 -9.136 26.813 1.00 64.75 275 ASP A N 1
ATOM 2300 C CA . ASP A 1 275 ? 5.733 -8.765 25.519 1.00 64.75 275 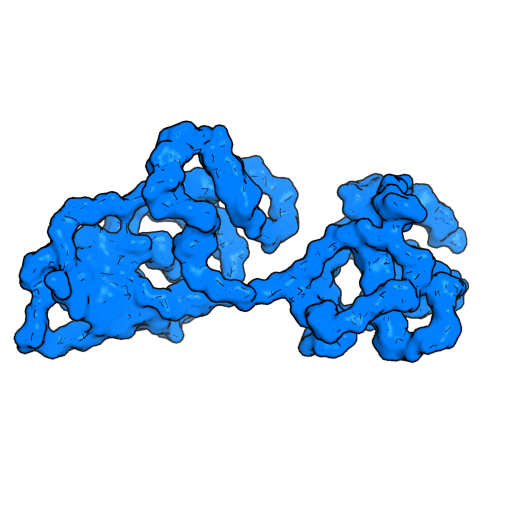ASP A CA 1
ATOM 2301 C C . ASP A 1 275 ? 4.899 -9.195 24.309 1.00 64.75 275 ASP A C 1
ATOM 2303 O O . ASP A 1 275 ? 4.831 -8.449 23.336 1.00 64.75 275 ASP A O 1
ATOM 2307 N N . GLU A 1 276 ? 4.186 -10.320 24.362 1.00 73.75 276 GLU A N 1
ATOM 2308 C CA . GLU A 1 276 ? 3.328 -10.754 23.251 1.00 73.75 276 GLU A CA 1
ATOM 2309 C C . GLU A 1 276 ? 1.959 -10.067 23.242 1.00 73.75 276 GLU A C 1
ATOM 2311 O O . GLU A 1 276 ? 1.336 -9.967 22.177 1.00 73.75 276 GLU A O 1
ATOM 2316 N N . ILE A 1 277 ? 1.499 -9.580 24.404 1.00 84.44 277 ILE A N 1
ATOM 2317 C CA . ILE A 1 277 ? 0.175 -8.961 24.571 1.00 84.44 277 ILE A CA 1
ATOM 2318 C C . ILE A 1 277 ? -0.044 -7.864 23.526 1.00 84.44 277 ILE A C 1
ATOM 2320 O O . ILE A 1 277 ? -1.053 -7.886 22.824 1.00 84.44 277 ILE A O 1
ATOM 2324 N N . PHE A 1 278 ? 0.899 -6.934 23.363 1.00 89.00 278 PHE A N 1
ATOM 2325 C CA . PHE A 1 278 ? 0.717 -5.787 22.466 1.00 89.00 278 PHE A CA 1
ATOM 2326 C C . PHE A 1 278 ? 0.575 -6.196 20.996 1.00 89.00 278 PHE A C 1
ATOM 2328 O O . PHE A 1 278 ? -0.316 -5.700 20.304 1.00 89.00 278 PHE A O 1
ATOM 2335 N N . ASN A 1 279 ? 1.399 -7.140 20.529 1.00 92.31 279 ASN A N 1
ATOM 2336 C CA . ASN A 1 279 ? 1.334 -7.642 19.156 1.00 92.31 279 ASN A CA 1
ATOM 2337 C C . ASN A 1 279 ? 0.007 -8.359 18.886 1.00 92.31 279 ASN A C 1
ATOM 2339 O O . ASN A 1 279 ? -0.673 -8.044 17.908 1.00 92.31 279 ASN A O 1
ATOM 2343 N N . LYS A 1 280 ? -0.374 -9.309 19.749 1.00 91.88 280 LYS A N 1
ATOM 2344 C CA . LYS A 1 280 ? -1.608 -10.089 19.572 1.00 91.88 280 LYS A CA 1
ATOM 2345 C C . LYS A 1 280 ? -2.849 -9.216 19.699 1.00 91.88 280 LYS A C 1
ATOM 2347 O O . LYS A 1 280 ? -3.734 -9.306 18.856 1.00 91.88 280 LYS A O 1
ATOM 2352 N N . VAL A 1 281 ? -2.896 -8.312 20.679 1.00 92.19 281 VAL A N 1
ATOM 2353 C CA . VAL A 1 281 ? -4.030 -7.391 20.831 1.00 92.19 281 VAL A CA 1
ATOM 2354 C C . VAL A 1 281 ? -4.148 -6.460 19.636 1.00 92.19 281 VAL A C 1
ATOM 2356 O O . VAL A 1 281 ? -5.245 -6.301 19.104 1.00 92.19 281 VAL A O 1
ATOM 2359 N N . PHE A 1 282 ? -3.042 -5.881 19.161 1.00 94.06 282 PHE A N 1
ATOM 2360 C CA . PHE A 1 282 ? -3.095 -5.058 17.959 1.00 94.06 282 PHE A CA 1
ATOM 2361 C C . PHE A 1 282 ? -3.638 -5.847 16.765 1.00 94.06 282 PHE A C 1
ATOM 2363 O O . PHE A 1 282 ? -4.561 -5.383 16.099 1.00 94.06 282 PHE A O 1
ATOM 2370 N N . LEU A 1 283 ? -3.109 -7.047 16.510 1.00 93.56 283 LEU A N 1
ATOM 2371 C CA . LEU A 1 283 ? -3.575 -7.884 15.406 1.00 93.56 283 LEU A CA 1
ATOM 2372 C C . LEU A 1 283 ? -5.045 -8.284 15.562 1.00 93.56 283 LEU A C 1
ATOM 2374 O O . LEU A 1 283 ? -5.760 -8.348 14.568 1.00 93.56 283 LEU A O 1
ATOM 2378 N N . TYR A 1 284 ? -5.524 -8.485 16.789 1.00 93.19 284 TYR A N 1
ATOM 2379 C CA . TYR A 1 284 ? -6.935 -8.743 17.062 1.00 93.19 284 TYR A CA 1
ATOM 2380 C C . TYR A 1 284 ? -7.796 -7.577 16.622 1.00 93.19 284 TYR A C 1
ATOM 2382 O O . TYR A 1 284 ? -8.767 -7.773 15.890 1.00 93.19 284 TYR A O 1
ATOM 2390 N N . LEU A 1 285 ? -7.406 -6.359 17.001 1.00 92.94 285 LEU A N 1
ATOM 2391 C CA . LEU A 1 285 ? -8.105 -5.160 16.563 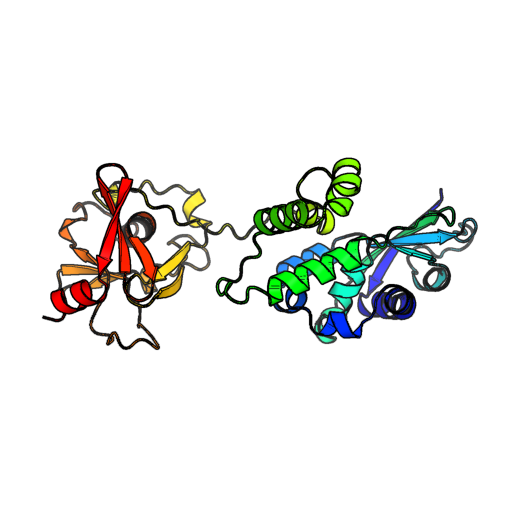1.00 92.94 285 LEU A CA 1
ATOM 2392 C C . LEU A 1 285 ? -8.026 -5.000 15.036 1.00 92.94 285 LEU A C 1
ATOM 2394 O O . LEU A 1 285 ? -9.036 -4.721 14.394 1.00 92.94 285 LEU A O 1
ATOM 2398 N N . PHE A 1 286 ? -6.851 -5.245 14.451 1.00 93.50 286 PHE A N 1
ATOM 2399 C CA . PHE A 1 286 ? -6.605 -5.158 13.013 1.00 93.50 286 PHE A CA 1
ATOM 2400 C C . PHE A 1 286 ? -7.476 -6.127 12.205 1.00 93.50 286 PHE A C 1
ATOM 2402 O O . PHE A 1 286 ? -8.040 -5.729 11.188 1.00 93.50 286 PHE A O 1
ATOM 2409 N N . TYR A 1 287 ? -7.615 -7.378 12.645 1.00 91.12 287 TYR A N 1
ATOM 2410 C CA . TYR A 1 287 ? -8.400 -8.384 11.934 1.00 91.12 287 TYR A CA 1
ATOM 2411 C C . TYR A 1 287 ? -9.892 -8.330 12.246 1.00 91.12 287 TYR A C 1
ATOM 2413 O O . TYR A 1 287 ? -10.676 -8.770 11.423 1.00 91.12 287 TYR A O 1
ATOM 2421 N N . ASN A 1 288 ? -10.330 -7.795 13.385 1.00 91.75 288 ASN A N 1
ATOM 2422 C CA . ASN A 1 288 ? -11.753 -7.843 13.733 1.00 91.75 288 ASN A CA 1
ATOM 2423 C C . ASN A 1 288 ? -12.500 -6.533 13.485 1.00 91.75 288 ASN A C 1
ATOM 2425 O O . ASN A 1 288 ? -13.726 -6.570 13.411 1.00 91.75 288 ASN A O 1
ATOM 2429 N N . PHE A 1 289 ? -11.814 -5.395 13.336 1.00 91.44 289 PHE A N 1
ATOM 2430 C CA . PHE A 1 289 ? -12.457 -4.086 13.193 1.00 91.44 289 PHE A CA 1
ATOM 2431 C C . PHE A 1 289 ? -11.990 -3.335 11.957 1.00 91.44 289 PHE A C 1
ATOM 2433 O O . PHE A 1 289 ? -10.820 -3.382 11.587 1.00 91.44 289 PHE A O 1
ATOM 2440 N N . LYS A 1 290 ? -12.901 -2.579 11.345 1.00 89.25 290 LYS A N 1
ATOM 2441 C CA . LYS A 1 290 ? -12.608 -1.754 10.174 1.00 89.25 290 LYS A CA 1
ATOM 2442 C C . LYS A 1 290 ? -13.447 -0.482 10.187 1.00 89.25 290 LYS A C 1
ATOM 2444 O O . LYS A 1 290 ? -14.670 -0.553 10.251 1.00 89.25 290 LYS A O 1
ATOM 2449 N N . TYR A 1 291 ? -12.798 0.671 10.071 1.00 87.25 291 TYR A N 1
ATOM 2450 C CA . TYR A 1 291 ? -13.484 1.931 9.785 1.00 87.25 291 TYR A CA 1
ATOM 2451 C C . TYR A 1 291 ? -14.185 1.846 8.422 1.00 87.25 291 TYR A C 1
ATOM 2453 O O . TYR A 1 291 ? -13.570 1.402 7.446 1.00 87.25 291 TYR A O 1
ATOM 2461 N N . THR A 1 292 ? -15.465 2.213 8.366 1.00 82.75 292 THR A N 1
ATOM 2462 C CA . THR A 1 292 ? -16.248 2.162 7.122 1.00 82.75 292 THR A CA 1
ATOM 2463 C C . THR A 1 292 ? -16.352 3.553 6.517 1.00 82.75 292 THR A C 1
ATOM 2465 O O . THR A 1 292 ? -15.936 3.737 5.376 1.00 82.75 292 THR A O 1
ATOM 2468 N N . ASP A 1 293 ? -16.844 4.505 7.301 1.00 82.44 293 ASP A N 1
ATOM 2469 C CA . ASP A 1 293 ? -17.083 5.903 6.946 1.00 82.44 293 ASP A CA 1
ATOM 2470 C C . ASP A 1 293 ? -17.240 6.728 8.241 1.00 82.44 293 ASP A C 1
ATOM 2472 O O . ASP A 1 293 ? -17.032 6.207 9.338 1.00 82.44 293 ASP A O 1
ATOM 2476 N N . GLU A 1 294 ? -17.564 8.018 8.126 1.00 80.44 294 GLU A N 1
ATOM 2477 C CA . GLU A 1 294 ? -17.662 8.948 9.263 1.00 80.44 294 GLU A CA 1
ATOM 2478 C C . GLU A 1 294 ? -18.751 8.576 10.276 1.00 80.44 294 GLU A C 1
ATOM 2480 O O . GLU A 1 294 ? -18.674 8.984 11.435 1.00 80.44 294 GLU A O 1
ATOM 2485 N N . GLU A 1 295 ? -19.722 7.757 9.876 1.00 84.38 295 GLU A N 1
ATOM 2486 C CA . GLU A 1 295 ? -20.852 7.364 10.712 1.00 84.38 295 GLU A CA 1
ATOM 2487 C C . GLU A 1 295 ? -20.700 5.942 11.260 1.00 84.38 295 GLU A C 1
ATOM 2489 O O . GLU A 1 295 ? -21.194 5.643 12.351 1.00 84.38 295 GLU A O 1
ATOM 2494 N N . PHE A 1 296 ? -20.004 5.057 10.540 1.00 89.12 296 PHE A N 1
ATOM 2495 C CA . PHE A 1 296 ? -19.990 3.630 10.825 1.00 89.12 296 PHE A CA 1
ATOM 2496 C C . PHE A 1 296 ? -18.593 3.008 10.867 1.00 89.12 296 PHE A C 1
ATOM 2498 O O . PHE A 1 296 ? -17.704 3.242 10.043 1.00 89.12 296 PHE A O 1
ATOM 2505 N N . PHE A 1 297 ? -18.448 2.033 11.762 1.00 91.31 297 PHE A N 1
ATOM 2506 C CA . PHE A 1 297 ? -17.396 1.026 11.680 1.00 91.31 297 PHE A CA 1
ATOM 2507 C C . PHE A 1 297 ? -17.996 -0.374 11.592 1.00 91.31 297 PHE A C 1
ATOM 2509 O O . PHE A 1 297 ? -19.142 -0.628 11.948 1.00 91.31 297 PHE A O 1
ATOM 2516 N N . SER A 1 298 ? -17.204 -1.304 11.084 1.00 91.12 298 SER A N 1
ATOM 2517 C CA . SER A 1 298 ? -17.576 -2.694 10.885 1.00 91.12 298 SER A CA 1
ATOM 2518 C C . SER A 1 298 ? -16.802 -3.589 11.844 1.00 91.12 298 SER A C 1
ATOM 2520 O O . SER A 1 298 ? -15.612 -3.366 12.085 1.00 91.12 298 SER A O 1
ATOM 2522 N N . PHE A 1 299 ? -17.465 -4.622 12.358 1.00 90.44 299 PHE A N 1
ATOM 2523 C CA . PHE A 1 299 ? -16.864 -5.653 13.195 1.00 90.44 299 PHE A CA 1
ATOM 2524 C C . PHE A 1 299 ? -17.216 -7.052 12.690 1.00 90.44 299 PHE A C 1
ATOM 2526 O O . PHE A 1 299 ? -18.345 -7.310 12.264 1.00 90.44 299 PHE A O 1
ATOM 2533 N N . CYS A 1 300 ? -16.236 -7.949 12.746 1.00 89.31 300 CYS A N 1
ATOM 2534 C CA . CYS A 1 300 ? -16.391 -9.341 12.348 1.00 89.31 300 CYS A CA 1
ATOM 2535 C C . CYS A 1 300 ? -17.093 -10.154 13.448 1.00 89.31 300 CYS A C 1
ATOM 2537 O O . CYS A 1 300 ? -16.623 -10.217 14.581 1.00 89.31 300 CYS A O 1
ATOM 2539 N N . GLN A 1 301 ? -18.220 -10.779 13.124 1.00 85.25 301 GLN A N 1
ATOM 2540 C CA . GLN A 1 301 ? -18.985 -11.661 14.003 1.00 85.25 301 GLN A CA 1
ATOM 2541 C C . GLN A 1 301 ? -18.679 -13.139 13.717 1.00 85.25 301 GLN A C 1
ATOM 2543 O O . GLN A 1 301 ? -17.877 -13.463 12.839 1.00 85.25 301 GLN A O 1
ATOM 2548 N N . LYS A 1 302 ? -19.343 -14.035 14.463 1.00 80.31 302 LYS A N 1
ATOM 2549 C CA . LYS A 1 302 ? -19.323 -15.480 14.198 1.00 80.31 302 LYS A CA 1
ATOM 2550 C C . LYS A 1 302 ? -19.643 -15.737 12.716 1.00 80.31 302 LYS A C 1
ATOM 2552 O O . LYS A 1 302 ? -20.405 -14.992 12.102 1.00 80.31 302 LYS A O 1
ATOM 2557 N N . ASP A 1 303 ? -18.984 -16.738 12.140 1.00 78.00 303 ASP A N 1
ATOM 2558 C CA . ASP A 1 303 ? -19.072 -17.112 10.718 1.00 78.00 303 ASP A CA 1
ATOM 2559 C C . ASP A 1 303 ? -18.481 -16.094 9.723 1.00 78.00 303 ASP A C 1
ATOM 2561 O O . ASP A 1 303 ? -18.834 -16.085 8.545 1.00 78.00 303 ASP A O 1
ATOM 2565 N N . ASN A 1 304 ? -17.559 -15.233 10.177 1.00 76.94 304 ASN A N 1
ATOM 2566 C CA . ASN A 1 304 ? -16.947 -14.159 9.378 1.00 76.94 304 ASN A CA 1
ATOM 2567 C C . ASN A 1 304 ? -17.959 -13.162 8.783 1.00 76.94 304 ASN A C 1
ATOM 2569 O O . ASN A 1 304 ? -17.651 -12.429 7.838 1.00 76.94 304 ASN A O 1
ATOM 2573 N N . GLN A 1 305 ? -19.173 -13.106 9.335 1.00 85.12 305 GLN A N 1
ATOM 2574 C CA . GLN A 1 305 ? -20.159 -12.113 8.937 1.00 85.12 305 GLN A CA 1
ATOM 2575 C C . GLN A 1 305 ? -19.752 -10.743 9.468 1.00 85.12 305 GLN A C 1
ATOM 2577 O O . GLN A 1 305 ? -19.327 -10.595 10.611 1.00 85.12 305 GLN A O 1
ATOM 2582 N N . THR A 1 306 ? -19.880 -9.713 8.641 1.00 89.00 306 THR A N 1
ATOM 2583 C CA . THR A 1 306 ? -19.543 -8.348 9.045 1.00 89.00 306 THR A CA 1
ATOM 2584 C C . THR A 1 306 ? -20.797 -7.624 9.509 1.00 89.00 306 THR A C 1
ATOM 2586 O O . THR A 1 306 ? -21.765 -7.523 8.759 1.00 89.00 306 THR A O 1
ATOM 2589 N N . LYS A 1 307 ? -20.765 -7.070 10.722 1.00 91.44 307 LYS A N 1
ATOM 2590 C CA . LYS A 1 307 ? -21.828 -6.212 11.249 1.00 91.44 307 LYS A CA 1
ATOM 2591 C C . LYS A 1 307 ? -21.343 -4.769 11.342 1.00 91.44 307 LYS A C 1
ATOM 2593 O O . LYS A 1 307 ? -20.256 -4.520 11.861 1.00 91.44 307 LYS A O 1
ATOM 2598 N N . LYS A 1 308 ? -22.156 -3.830 10.856 1.00 92.69 308 LYS A N 1
ATOM 2599 C CA . LYS A 1 308 ? -21.922 -2.388 10.999 1.00 92.69 308 LYS A CA 1
ATOM 2600 C C . LYS A 1 308 ? -22.432 -1.882 12.349 1.00 92.69 308 LYS A C 1
ATOM 2602 O O . LYS A 1 308 ? -23.443 -2.367 12.854 1.00 92.69 308 LYS A O 1
ATOM 2607 N N . PHE A 1 309 ? -21.729 -0.906 12.903 1.00 91.50 309 PHE A N 1
ATOM 2608 C CA . PHE A 1 309 ? -22.006 -0.247 14.174 1.00 91.50 309 PHE A CA 1
ATOM 2609 C C . PHE A 1 309 ? -21.895 1.263 13.988 1.00 91.50 309 PHE A C 1
ATOM 2611 O O . PHE A 1 309 ? -20.960 1.725 13.333 1.00 91.50 309 PHE A O 1
ATOM 2618 N N . SER A 1 310 ? -22.832 2.011 14.574 1.00 92.31 310 SER A N 1
ATOM 2619 C CA . SER A 1 310 ? -22.788 3.474 14.605 1.00 92.31 310 SER A CA 1
ATOM 2620 C C . SER A 1 310 ? -21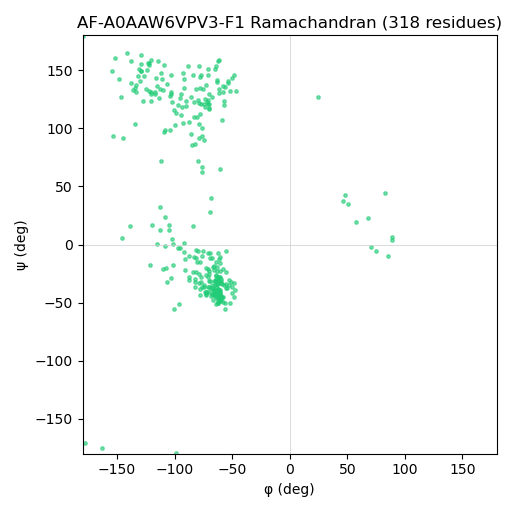.659 3.953 15.521 1.00 92.31 310 SER A C 1
ATOM 2622 O O . SER A 1 310 ? -21.534 3.509 16.668 1.00 92.31 310 SER A O 1
ATOM 2624 N N . ILE A 1 311 ? -20.826 4.859 15.009 1.00 89.00 311 ILE A N 1
ATOM 2625 C CA . ILE A 1 311 ? -19.753 5.519 15.760 1.00 89.00 311 ILE A CA 1
ATOM 2626 C C . ILE A 1 311 ? -20.358 6.395 16.858 1.00 89.00 311 ILE A C 1
ATOM 2628 O O . ILE A 1 311 ? -19.881 6.355 17.993 1.00 89.00 311 ILE A O 1
ATOM 2632 N N . LEU A 1 312 ? -21.435 7.126 16.556 1.00 86.50 312 LEU A N 1
ATOM 2633 C CA . LEU A 1 312 ? -22.124 7.990 17.519 1.00 86.50 312 LEU A CA 1
ATOM 2634 C C . LEU A 1 312 ? -22.690 7.188 18.695 1.00 86.50 312 LEU A C 1
ATOM 2636 O O . LEU A 1 312 ? -22.398 7.512 19.844 1.00 86.50 312 LEU A O 1
ATOM 2640 N N . GLU A 1 313 ? -23.405 6.093 18.426 1.00 88.06 313 GLU A N 1
ATOM 2641 C CA . GLU A 1 313 ? -23.953 5.231 19.486 1.00 88.06 313 GLU A CA 1
ATOM 2642 C C . GLU A 1 313 ? -22.843 4.611 20.343 1.00 88.06 313 GLU A C 1
ATOM 2644 O O . GLU A 1 313 ? -22.969 4.489 21.565 1.00 88.06 313 GLU A O 1
ATOM 2649 N N . TYR A 1 314 ? -21.727 4.222 19.715 1.00 87.06 314 TYR A N 1
ATOM 2650 C CA . TYR A 1 314 ? -20.566 3.718 20.441 1.00 87.06 314 TYR A CA 1
ATOM 2651 C C . TYR A 1 314 ? -19.996 4.796 21.369 1.00 87.06 314 TYR A C 1
ATOM 2653 O O . TYR A 1 314 ? -19.761 4.537 22.547 1.00 87.06 314 TYR A O 1
ATOM 2661 N N . ILE A 1 315 ? -19.795 6.008 20.856 1.00 82.94 315 ILE A N 1
ATOM 2662 C CA . ILE A 1 315 ? -19.311 7.158 21.624 1.00 82.94 315 ILE A CA 1
ATOM 2663 C C . ILE A 1 315 ? -20.231 7.427 22.816 1.00 82.94 315 ILE A C 1
ATOM 2665 O O . ILE A 1 315 ? -19.740 7.536 23.936 1.00 82.94 315 ILE A O 1
ATOM 2669 N N . GLU A 1 316 ? -21.543 7.514 22.606 1.00 82.50 316 GLU A N 1
ATOM 2670 C CA . GLU A 1 316 ? -22.513 7.790 23.671 1.00 82.50 316 GLU A CA 1
ATOM 2671 C C . GLU A 1 316 ? -22.489 6.730 24.767 1.00 82.50 316 GLU A C 1
ATOM 2673 O O . GLU A 1 316 ? -22.421 7.066 25.948 1.00 82.50 316 GLU A O 1
ATOM 2678 N N . LYS A 1 317 ? -22.435 5.451 24.385 1.00 82.88 317 LYS A N 1
ATOM 2679 C CA . LYS A 1 317 ? -22.359 4.336 25.334 1.00 82.88 317 LYS A CA 1
ATOM 2680 C C . LYS A 1 317 ? -21.126 4.387 26.241 1.00 82.88 317 LYS A C 1
ATOM 2682 O O . LYS A 1 317 ? -21.169 3.858 27.349 1.00 82.88 317 LYS A O 1
ATOM 2687 N N . TYR A 1 318 ? -20.025 4.965 25.764 1.00 74.69 318 TYR A N 1
ATOM 2688 C CA . TYR A 1 318 ? -18.734 4.989 26.458 1.00 74.69 318 TYR A CA 1
ATOM 2689 C C . TYR A 1 318 ? -18.310 6.394 26.921 1.00 74.69 318 TYR A C 1
ATOM 2691 O O . TYR A 1 318 ? -17.160 6.582 27.312 1.00 74.69 318 TYR A O 1
ATOM 2699 N N . LYS A 1 319 ? -19.219 7.379 26.884 1.00 68.06 319 LYS A N 1
ATOM 2700 C CA . LYS A 1 319 ? -19.017 8.728 27.445 1.00 68.06 319 LYS A CA 1
ATOM 2701 C C . LYS A 1 319 ? -19.226 8.798 28.967 1.00 68.06 319 LYS A C 1
ATOM 2703 O O . LYS A 1 319 ? -18.846 9.817 29.542 1.00 68.06 319 LYS A O 1
ATOM 2708 N N . CYS A 1 320 ? -19.846 7.781 29.572 1.00 51.38 320 CYS A N 1
ATOM 2709 C CA . CYS A 1 320 ? -20.211 7.739 30.993 1.00 51.38 320 CYS A CA 1
ATOM 2710 C C . CYS A 1 320 ? -19.035 7.412 31.911 1.00 51.38 320 CYS A C 1
ATOM 2712 O O . CYS A 1 320 ? -18.379 6.373 31.668 1.00 51.38 320 CYS A O 1
#

pLDDT: mean 71.91, std 16.63, range [34.72, 94.06]

Sequence (320 aa):
MKIKSGNISLDQLLKECDELIKRTVQIKNYKKSIIFEKIKPAFIEVMLKKHLTFYVSKGILDDSKNTEDNFSFYSRSIFATEDIYYLLFLKNLSDFEKSYKEVKWVIIEADRDIIKSIEIKELMFLDFYLKKDSMNEKGLIDYEFYESVLLSNNETIKKDFLKRSSKNFLSNLFSLNLNKKNYATQKLLYHEYADDIILKKNMHKYIYVFYCPLCGLQHNIFLKDHKNANVDKYIKIDEDSNRIIFDCKHLGSEIGSKIKFGIKREKLKSELNNDEIFNKVFLYLFYNFKYTDEEFFSFCQKDNQTKKFSILEYIEKYKC

Organism: NCBI:txid28197

Solvent-accessible surface area (backbone atoms only — not comparable to full-atom values): 19112 Å² total; per-residue (Å²): 126,57,74,52,54,37,57,43,47,40,51,59,52,52,61,59,38,41,64,62,51,55,75,74,41,74,60,80,67,58,83,74,36,62,66,67,79,70,58,54,72,73,58,55,59,53,56,41,72,42,71,44,44,36,28,27,52,73,88,69,85,58,86,89,51,95,56,74,46,50,64,79,84,46,45,88,54,49,80,41,46,87,40,58,66,56,54,55,54,61,65,71,50,53,72,73,68,30,75,82,35,61,31,37,37,35,41,34,44,38,73,91,82,68,83,70,73,69,66,59,62,52,52,55,49,51,41,49,50,61,61,70,52,77,76,68,83,63,95,66,86,60,65,68,61,53,52,52,55,56,56,71,76,30,76,73,52,45,65,59,43,74,75,76,53,78,84,54,59,73,55,61,77,57,70,67,76,84,82,64,85,44,63,47,80,77,51,77,42,58,64,94,38,31,78,76,54,80,86,51,85,70,62,36,70,32,42,36,68,46,49,37,53,74,69,58,52,80,41,84,40,22,34,73,89,25,99,72,45,45,38,71,77,32,44,44,79,38,75,93,78,49,25,39,26,48,61,61,73,38,83,93,49,92,60,57,76,83,63,70,54,65,46,57,48,83,50,46,68,94,81,63,51,80,78,56,42,50,47,32,47,51,50,40,49,50,23,26,46,41,47,71,56,93,56,31,20,34,36,38,36,81,92,59,40,76,46,78,43,53,35,64,62,52,48,61,74,60,70,117

Radius of gyration: 26.64 Å; Cα contacts (8 Å, |Δi|>4): 417; chains: 1; bounding box: 63×39×74 Å

Foldseek 3Di:
DDKAKAKDQLVVVLVLCVVVLVVLDPVVLLLPFPVLVLDDPVLLVLLQADAWEFEFAPPQDDPVDPCHHPPNSCSVRTPDTPCSVSSSSSVPDDPVVRRPGMHMYMYDHDDNPPDDSVCVVVSSVLSVVCVVPPVCPPSDDPQQVSVVVVCVPDVPCVVVVVPPDPPPPVCVSRVDDPPDQAADDQAADDDQALVSDDDDPCVQSHFYWAQFQQQRDTDTAGAPVHPPHDLPVQWDQDVVQQWTFGQDCSPPDPLHNQDTDTGHVVSDDPPDDPRCCSVSRVVNCRRAKAHDDNFWIWGQDPPRDIDIDGSVVSSVVRVD

Secondary structure (DSSP, 8-state):
--EEEEEEEHHHHHHHTHHHHHHH--HHHHTT-HHHHH--HHHHHHHHTSEEEEEEETT---TTS--TT-GGGTGGGEEEES-HHHHHHHHTS-HHHHHT-EEEEEEEEE-TT----THHHHHHHHHHHHHH-TT--S----HHHHHHHHHHS-HHHHHHHHHH--S-HHHHHTT-------EEPP-----SSSTT----GGGGG-EEEEE-TTT--EEEE--TTSTT--HHHHEEEETTTTEEEE----TTSSS-TT--EEEEGGGS-TT--HHHHHHHHHHHHHHHEEE-SSSEEEEE-GGG-EEEEEHHHHHHHT--